Protein AF-A0A4U7F1N9-F1 (afdb_monomer)

Sequence (232 aa):
MNDDTIGLSRRKMLVGLGAVGVASAGAGLGTTAYFNDTESFEDNTLTAGELDLFVHVDYSEDQGSYAQYSTPSGTFIDGNVVGGGDGEPLSIQVSDLKPGDSGEGEFCFSIVDNPAYMWMCGELTANDENGQTEPESDDDETGGDPGEGAGEIADAMQVTVSYCTDDGDGGNVVGDEIISGSLAEVMLALQAGVPLSGDGDGGAPLANRPAFEGVTEPFVDDVPNIAEQCVC

Solvent-accessible surface area (backbone atoms only — not comparable to full-atom values): 14146 Å² total; per-residue (Å²): 133,83,89,76,80,80,88,73,50,72,68,61,56,52,53,59,61,60,58,59,75,72,70,79,81,78,86,77,95,68,87,76,76,72,92,75,72,78,81,74,68,80,85,67,78,80,68,84,71,64,84,49,61,35,39,36,42,51,39,40,39,42,45,76,92,77,47,71,53,62,56,62,90,86,36,32,33,29,91,72,10,40,77,27,90,92,40,56,61,83,78,88,85,87,73,90,83,49,97,84,49,49,70,51,54,38,43,32,36,17,31,27,72,44,62,43,81,52,64,49,68,39,69,78,87,74,37,64,45,90,51,58,56,73,76,49,54,77,80,36,87,84,63,36,69,82,46,88,62,53,28,59,64,41,69,69,38,76,43,64,37,20,23,24,30,79,63,86,81,88,49,69,45,78,58,35,61,65,49,69,39,27,39,48,55,45,23,59,56,17,56,81,39,42,77,57,41,38,81,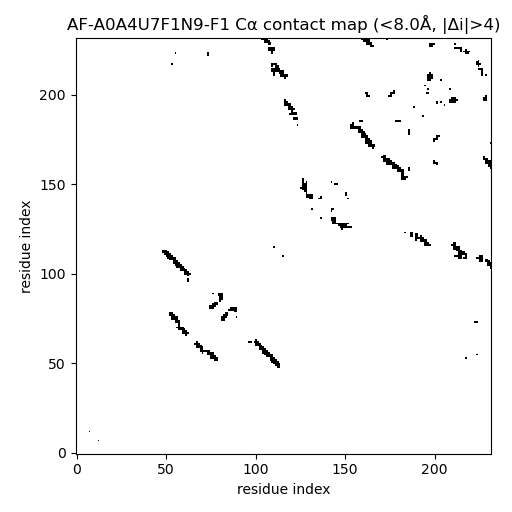37,53,50,81,62,57,87,75,88,52,51,50,32,62,42,30,91,46,57,54,57,96,89,36,82,33,57,40,77,47,26,41,56

Foldseek 3Di:
DDDDDPPDDPVNVVVVVVVVVPPVPDDDPDD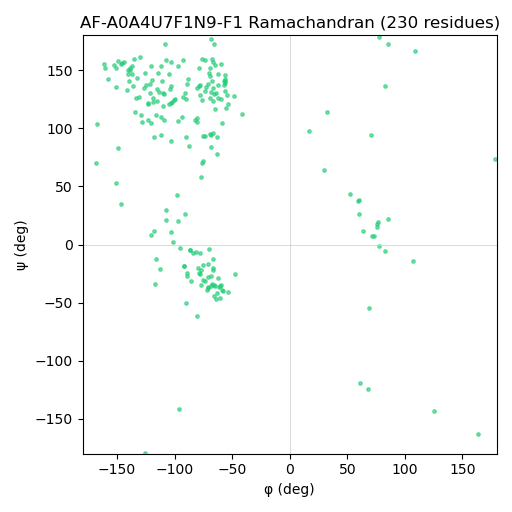PPPVPPPPDPPPPPPPPDDWWKKKFKWKWKDPDPPDTDIDPPRFIDTPQATPDDPHHHDDDDDPPDDPPIDMDMKIFIATADAFAWDWFAAADPFAFAPADDPVCVVVPVPTGGPDGRPHCQQQVAKDWKFKWFDPVPPDIDGDGTLDIHGNVVVNVVRHVTRIQALVRDSPDDPPPGHTFDHDNDQDDPSHGPGTRIMMD

Mean predicted aligned error: 13.19 Å

Radius of gyration: 33.57 Å; Cα contacts (8 Å, |Δi|>4): 375; chains: 1; bounding box: 46×102×94 Å

pLDDT: mean 81.2, std 17.33, range [33.66, 97.5]

Secondary structure (DSSP, 8-state):
---------HHHHHHHHHHHTTS-SS---S-----------TT--------EEEEEEEEEEE-TTS-EEEPPTT-EEETTEETSTTPPPP-----S--BTBEEEEEEEEEEESS-B--EE-------------HHHHHH-SS-S---TT--SHHHH-EEEEEEEEE-SSS-EEEEEEEEEEEHHHHHHHHHT-EE--TT--TT--STTPPPBPPBS-SEETTEE---S-EE-

Structure (mmCIF, N/CA/C/O backbone):
data_AF-A0A4U7F1N9-F1
#
_entry.id   AF-A0A4U7F1N9-F1
#
loop_
_atom_site.group_PDB
_atom_site.id
_atom_site.type_symbol
_atom_site.label_atom_id
_atom_site.label_alt_id
_atom_site.label_comp_id
_atom_site.label_asym_id
_atom_site.label_entity_id
_atom_site.label_seq_id
_atom_site.pdbx_PDB_ins_code
_atom_site.Cartn_x
_atom_site.Cartn_y
_atom_site.Cartn_z
_atom_site.occupancy
_atom_site.B_iso_or_equiv
_atom_site.auth_seq_id
_atom_site.auth_comp_id
_atom_site.auth_asym_id
_atom_site.auth_atom_id
_atom_site.pdbx_PDB_model_num
ATOM 1 N N . MET A 1 1 ? -7.199 -81.629 -63.782 1.00 33.66 1 MET A N 1
ATOM 2 C CA . MET A 1 1 ? -6.144 -82.478 -63.197 1.00 33.66 1 MET A CA 1
ATOM 3 C C . MET A 1 1 ? -5.048 -81.553 -62.707 1.00 33.66 1 MET A C 1
ATOM 5 O O . MET A 1 1 ? -4.590 -80.766 -63.520 1.00 33.66 1 MET A O 1
ATOM 9 N N . ASN A 1 2 ? -4.793 -81.636 -61.395 1.00 41.16 2 ASN A N 1
ATOM 10 C CA . ASN A 1 2 ? -3.634 -81.265 -60.560 1.00 41.16 2 ASN A CA 1
ATOM 11 C C . ASN A 1 2 ? -2.794 -80.048 -60.985 1.00 41.16 2 ASN A C 1
ATOM 13 O O . ASN A 1 2 ? -2.271 -80.009 -62.089 1.00 41.16 2 ASN A O 1
ATOM 17 N N . ASP A 1 3 ? -2.766 -78.963 -60.211 1.00 48.16 3 ASP A N 1
ATOM 18 C CA . ASP A 1 3 ? -2.127 -78.792 -58.888 1.00 48.16 3 ASP A CA 1
ATOM 19 C C . ASP A 1 3 ? -0.598 -78.773 -58.999 1.00 48.16 3 ASP A C 1
ATOM 21 O O . ASP A 1 3 ? 0.047 -79.812 -59.050 1.00 48.16 3 ASP A O 1
ATOM 25 N N . ASP A 1 4 ? -0.077 -77.548 -59.087 1.00 49.12 4 ASP A N 1
ATOM 26 C CA . ASP A 1 4 ? 1.211 -77.136 -58.539 1.00 49.12 4 ASP A CA 1
ATOM 27 C C . ASP A 1 4 ? 1.082 -75.647 -58.174 1.00 49.12 4 ASP A C 1
ATOM 29 O O . ASP A 1 4 ? 1.347 -74.732 -58.956 1.00 49.12 4 ASP A O 1
ATOM 33 N N . THR A 1 5 ? 0.527 -75.417 -56.981 1.00 47.88 5 THR A N 1
ATOM 34 C CA . THR A 1 5 ? 1.088 -74.534 -55.945 1.00 47.88 5 THR A CA 1
ATOM 35 C C . THR A 1 5 ? 2.167 -73.575 -56.471 1.00 47.88 5 THR A C 1
ATOM 37 O O . THR A 1 5 ? 3.334 -73.934 -56.625 1.00 47.88 5 THR A O 1
ATOM 40 N N . ILE A 1 6 ? 1.748 -72.339 -56.762 1.00 52.22 6 ILE A N 1
ATOM 41 C CA . ILE A 1 6 ? 2.552 -71.260 -57.351 1.00 52.22 6 ILE A CA 1
ATOM 42 C C . ILE A 1 6 ? 3.958 -71.208 -56.730 1.00 52.22 6 ILE A C 1
ATOM 44 O O . ILE A 1 6 ? 4.136 -70.850 -55.566 1.00 52.22 6 ILE A O 1
ATOM 48 N N . GLY A 1 7 ? 4.964 -71.536 -57.546 1.00 52.59 7 GLY A N 1
ATOM 49 C CA . GLY A 1 7 ? 6.387 -71.492 -57.219 1.00 52.59 7 GLY A CA 1
ATOM 50 C C . GLY A 1 7 ? 6.893 -70.082 -56.906 1.00 52.59 7 GLY A C 1
ATOM 51 O O . GLY A 1 7 ? 7.562 -69.434 -57.719 1.00 52.59 7 GLY A O 1
ATOM 52 N N . LEU A 1 8 ? 6.608 -69.596 -55.701 1.00 56.31 8 LEU A N 1
ATOM 53 C CA . LEU A 1 8 ? 7.188 -68.375 -55.159 1.00 56.31 8 LEU A CA 1
ATOM 54 C C . LEU A 1 8 ? 8.471 -68.729 -54.406 1.00 56.31 8 LEU A C 1
ATOM 56 O O . LEU A 1 8 ? 8.478 -69.050 -53.222 1.00 56.31 8 LEU A O 1
ATOM 60 N N . SER A 1 9 ? 9.596 -68.670 -55.119 1.00 63.53 9 SER A N 1
ATOM 61 C CA . SER A 1 9 ? 10.919 -68.696 -54.490 1.00 63.53 9 SER A CA 1
ATOM 62 C C . SER A 1 9 ? 11.035 -67.556 -53.471 1.00 63.53 9 SER A C 1
ATOM 64 O O . SER A 1 9 ? 10.624 -66.429 -53.758 1.00 63.53 9 SER A O 1
ATOM 66 N N . ARG A 1 10 ? 11.683 -67.811 -52.324 1.00 55.81 10 ARG A N 1
ATOM 67 C CA . ARG A 1 10 ? 12.018 -66.810 -51.285 1.00 55.81 10 ARG A CA 1
ATOM 68 C C . ARG A 1 10 ? 12.652 -65.532 -51.863 1.00 55.81 10 ARG A C 1
ATOM 70 O O . ARG A 1 10 ? 12.505 -64.455 -51.302 1.00 55.81 10 ARG A O 1
ATOM 77 N N . ARG A 1 11 ? 13.295 -65.629 -53.034 1.00 61.12 11 ARG A N 1
ATOM 78 C CA . ARG A 1 11 ? 13.886 -64.502 -53.771 1.00 61.12 11 ARG A CA 1
ATOM 79 C C . ARG A 1 11 ? 12.850 -63.586 -54.449 1.00 61.12 11 ARG A C 1
ATOM 81 O O . ARG A 1 11 ? 13.080 -62.388 -54.519 1.00 61.12 11 ARG A O 1
ATOM 88 N N . LYS A 1 12 ? 11.699 -64.111 -54.893 1.00 52.62 12 LYS A N 1
ATOM 89 C CA . LYS A 1 12 ? 10.567 -63.303 -55.398 1.00 52.62 12 LYS A CA 1
ATOM 90 C C . LYS A 1 12 ? 9.799 -62.619 -54.260 1.00 52.62 12 LYS A C 1
ATOM 92 O O . LYS A 1 12 ? 9.313 -61.513 -54.451 1.00 52.62 12 LYS A O 1
ATOM 97 N N . MET A 1 13 ? 9.762 -63.227 -53.071 1.00 56.22 13 MET A N 1
ATOM 98 C CA . MET A 1 13 ? 9.185 -62.609 -51.868 1.00 56.22 13 MET A CA 1
ATOM 99 C C . MET A 1 13 ? 10.066 -61.465 -51.319 1.00 56.22 13 MET A C 1
ATOM 101 O O . MET A 1 13 ? 9.544 -60.419 -50.951 1.00 56.22 13 MET A O 1
ATOM 105 N N . LEU A 1 14 ? 11.399 -61.611 -51.343 1.00 54.09 14 LEU A N 1
ATOM 106 C CA . LEU A 1 14 ? 12.350 -60.568 -50.912 1.00 54.09 14 LEU A CA 1
ATOM 107 C C . LEU A 1 14 ? 12.380 -59.335 -51.832 1.00 54.09 14 LEU A C 1
ATOM 109 O O . LEU A 1 14 ? 12.496 -58.215 -51.345 1.00 54.09 14 LEU A O 1
ATOM 113 N N . VAL A 1 15 ? 12.223 -59.519 -53.148 1.00 55.03 15 VAL A N 1
ATOM 114 C CA . VAL A 1 15 ? 12.093 -58.393 -54.095 1.00 55.03 15 VAL A CA 1
ATOM 115 C C . VAL A 1 15 ? 10.776 -57.634 -53.880 1.00 55.03 15 VAL A C 1
ATOM 117 O O . VAL A 1 15 ? 10.752 -56.412 -53.995 1.00 55.03 15 VAL A O 1
ATOM 120 N N . GLY A 1 16 ? 9.702 -58.335 -53.494 1.00 52.09 16 GLY A N 1
ATOM 121 C CA . GLY A 1 16 ? 8.418 -57.717 -53.155 1.00 52.09 16 GLY A CA 1
ATOM 122 C C . GLY A 1 16 ? 8.467 -56.830 -51.905 1.00 52.09 16 GLY A C 1
ATOM 123 O O . GLY A 1 16 ? 7.815 -55.793 -51.888 1.00 52.09 16 GLY A O 1
ATOM 124 N N . LEU A 1 17 ? 9.276 -57.176 -50.894 1.00 53.19 17 LEU A N 1
ATOM 125 C CA . LEU A 1 17 ? 9.445 -56.341 -49.695 1.00 53.19 17 LEU A CA 1
ATOM 126 C C . LEU A 1 17 ? 10.352 -55.121 -49.943 1.00 53.19 17 LEU A C 1
ATOM 128 O O . LEU A 1 17 ? 10.108 -54.052 -49.394 1.00 53.19 17 LEU A O 1
ATOM 132 N N . GLY A 1 18 ? 11.378 -55.260 -50.792 1.00 51.06 18 GLY A N 1
ATOM 133 C CA . GLY A 1 18 ? 12.303 -54.164 -51.111 1.00 51.06 18 GLY A CA 1
ATOM 134 C C . GLY A 1 18 ? 11.689 -53.053 -51.973 1.00 51.06 18 GLY A C 1
ATOM 135 O O . GLY A 1 18 ? 12.090 -51.899 -51.857 1.00 51.06 18 GLY A O 1
ATOM 136 N N . ALA A 1 19 ? 10.692 -53.371 -52.807 1.00 47.84 19 ALA A N 1
ATOM 137 C CA . ALA A 1 19 ? 10.044 -52.398 -53.693 1.00 47.84 19 ALA A CA 1
ATOM 138 C C . ALA A 1 19 ? 9.000 -51.506 -52.991 1.00 47.84 19 ALA A C 1
ATOM 140 O O . ALA A 1 19 ? 8.698 -50.421 -53.484 1.00 47.84 19 ALA A O 1
ATOM 141 N N . VAL A 1 20 ? 8.476 -51.917 -51.832 1.00 49.34 20 VAL A N 1
ATOM 142 C CA . VAL A 1 20 ? 7.529 -51.093 -51.057 1.00 49.34 20 VAL A CA 1
ATOM 143 C C . VAL A 1 20 ? 8.250 -49.971 -50.295 1.00 49.34 20 VAL A C 1
ATOM 145 O O . VAL A 1 20 ? 7.649 -48.938 -50.026 1.00 49.34 20 VAL A O 1
ATOM 148 N N . GLY A 1 21 ? 9.555 -50.104 -50.032 1.00 46.22 21 GLY A N 1
ATOM 149 C CA . GLY A 1 21 ? 10.337 -49.097 -49.303 1.00 46.22 21 GLY A CA 1
ATOM 150 C C . GLY A 1 21 ? 10.769 -47.861 -50.103 1.00 46.22 21 GLY A C 1
ATOM 151 O O . GLY A 1 21 ? 11.316 -46.940 -49.510 1.00 46.22 21 GLY A O 1
ATOM 152 N N . VAL A 1 22 ? 10.563 -47.815 -51.427 1.00 48.91 22 VAL A N 1
ATOM 153 C CA . VAL A 1 22 ? 11.049 -46.698 -52.277 1.00 48.91 22 VAL A CA 1
ATOM 154 C C . VAL A 1 22 ? 9.909 -45.905 -52.936 1.00 48.91 22 VAL A C 1
ATOM 156 O O . VAL A 1 22 ? 10.122 -44.793 -53.405 1.00 48.91 22 VAL A O 1
ATOM 159 N N . ALA A 1 23 ? 8.671 -46.411 -52.915 1.00 47.50 23 ALA A N 1
ATOM 160 C CA . ALA A 1 23 ? 7.505 -45.731 -53.496 1.00 47.50 23 ALA A CA 1
ATOM 161 C C . ALA A 1 23 ? 6.583 -45.052 -52.460 1.00 47.50 23 ALA A C 1
ATOM 163 O O . ALA A 1 23 ? 5.499 -44.595 -52.812 1.00 47.50 23 ALA A O 1
ATOM 164 N N . SER A 1 24 ? 6.997 -44.943 -51.195 1.00 45.62 24 SER A N 1
ATOM 165 C CA . SER A 1 24 ? 6.276 -44.207 -50.144 1.00 45.62 24 SER A CA 1
ATOM 166 C C . SER A 1 24 ? 6.835 -42.792 -49.942 1.00 45.62 24 SER A C 1
ATOM 168 O O . SER A 1 24 ? 7.025 -42.353 -48.814 1.00 45.62 24 SER A O 1
ATOM 170 N N . ALA A 1 25 ? 7.140 -42.086 -51.034 1.00 52.19 25 ALA A N 1
ATOM 171 C CA . ALA A 1 25 ? 7.592 -40.690 -51.002 1.00 52.19 25 ALA A CA 1
ATOM 172 C C . ALA A 1 25 ? 6.670 -39.735 -51.794 1.00 52.19 25 ALA A C 1
ATOM 174 O O . ALA A 1 25 ? 7.023 -38.581 -52.000 1.00 52.19 25 ALA A O 1
ATOM 175 N N . GLY A 1 26 ? 5.506 -40.205 -52.274 1.00 54.56 26 GLY A N 1
ATOM 176 C CA . GLY A 1 26 ? 4.749 -39.498 -53.320 1.00 54.56 26 GLY A CA 1
ATOM 177 C C . GLY A 1 26 ? 3.345 -38.976 -52.998 1.00 54.56 26 GLY A C 1
ATOM 178 O O . GLY A 1 26 ? 2.967 -37.956 -53.557 1.00 54.56 26 GLY A O 1
ATOM 179 N N . ALA A 1 27 ? 2.532 -39.625 -52.161 1.00 54.06 27 ALA A N 1
ATOM 180 C CA . ALA A 1 27 ? 1.160 -39.154 -51.915 1.00 54.06 27 ALA A CA 1
ATOM 181 C C . ALA A 1 27 ? 0.543 -39.857 -50.701 1.00 54.06 27 ALA A C 1
ATOM 183 O O . ALA A 1 27 ? 0.136 -41.013 -50.784 1.00 54.06 27 ALA A O 1
ATOM 184 N N . GLY A 1 28 ? 0.476 -39.154 -49.573 1.00 38.12 28 GLY A N 1
ATOM 185 C CA . GLY A 1 28 ? -0.099 -39.658 -48.329 1.00 38.12 28 GLY A CA 1
ATOM 186 C C . GLY A 1 28 ? -0.288 -38.522 -47.336 1.00 38.12 28 GLY A C 1
ATOM 187 O O . GLY A 1 28 ? 0.449 -38.407 -46.367 1.00 38.12 28 GLY A O 1
ATOM 188 N N . LEU A 1 29 ? -1.243 -37.648 -47.642 1.00 50.91 29 LEU A N 1
ATOM 189 C CA . LEU A 1 29 ? -1.746 -36.594 -46.768 1.00 50.91 29 LEU A CA 1
ATOM 190 C C . LEU A 1 29 ? -2.291 -37.228 -45.479 1.00 50.91 29 LEU A C 1
ATOM 192 O O . LEU A 1 29 ? -3.361 -37.831 -45.485 1.00 50.91 29 LEU A O 1
ATOM 196 N N . GLY A 1 30 ? -1.537 -37.117 -44.392 1.00 44.12 30 GLY A N 1
ATOM 197 C CA . GLY A 1 30 ? -1.926 -37.626 -43.081 1.00 44.12 30 GLY A CA 1
ATOM 198 C C . GLY A 1 30 ? -0.822 -37.373 -42.067 1.00 44.12 30 GLY A C 1
ATOM 199 O O . GLY A 1 30 ? -0.076 -38.286 -41.747 1.00 44.12 30 GLY A O 1
ATOM 200 N N . THR A 1 31 ? -0.682 -36.109 -41.654 1.00 48.53 31 THR A N 1
ATOM 201 C CA . THR A 1 31 ? -0.060 -35.666 -40.389 1.00 48.53 31 THR A CA 1
ATOM 202 C C . THR A 1 31 ? 1.055 -36.561 -39.828 1.00 48.53 31 THR A C 1
ATOM 204 O O . THR A 1 31 ? 0.966 -37.080 -38.720 1.00 48.53 31 THR A O 1
ATOM 207 N N . THR A 1 32 ? 2.168 -36.692 -40.549 1.00 47.81 32 THR A N 1
ATOM 208 C CA . THR A 1 32 ? 3.453 -36.955 -39.892 1.00 47.81 32 THR A CA 1
ATOM 209 C C . THR A 1 32 ? 4.030 -35.595 -39.536 1.00 47.81 32 THR A C 1
ATOM 211 O O . THR A 1 32 ? 4.758 -35.000 -40.331 1.00 47.81 32 THR A O 1
ATOM 214 N N . ALA A 1 33 ? 3.623 -35.053 -38.386 1.00 52.09 33 ALA A N 1
ATOM 215 C CA . ALA A 1 33 ? 4.334 -33.927 -37.804 1.00 52.09 33 ALA A CA 1
ATOM 216 C C . ALA A 1 33 ? 5.796 -34.361 -37.648 1.00 52.09 33 ALA A C 1
ATOM 218 O O . ALA A 1 33 ? 6.114 -35.378 -37.028 1.00 52.09 33 ALA A O 1
ATOM 219 N N . TYR A 1 34 ? 6.650 -33.647 -38.359 1.00 45.91 34 TYR A N 1
ATOM 220 C CA . TYR A 1 34 ? 8.088 -33.777 -38.345 1.00 45.91 34 TYR A CA 1
ATOM 221 C C . TYR A 1 34 ? 8.559 -33.302 -36.967 1.00 45.91 34 TYR A C 1
ATOM 223 O O . TYR A 1 34 ? 8.883 -32.139 -36.808 1.00 45.91 34 TYR A O 1
ATOM 231 N N . PHE A 1 35 ? 8.538 -34.179 -35.959 1.00 45.31 35 PHE A N 1
ATOM 232 C CA . PHE A 1 35 ? 9.071 -33.892 -34.618 1.00 45.31 35 PHE A CA 1
ATOM 233 C C . PHE A 1 35 ? 10.607 -33.977 -34.623 1.00 45.31 35 PHE A C 1
ATOM 235 O O . PHE A 1 35 ? 11.215 -34.818 -33.960 1.00 45.31 35 PHE A O 1
ATOM 242 N N . ASN A 1 36 ? 11.226 -33.171 -35.480 1.00 50.22 36 ASN A N 1
ATOM 243 C CA . ASN A 1 36 ? 12.653 -32.854 -35.475 1.00 50.22 36 ASN A CA 1
ATOM 244 C C . ASN A 1 36 ? 12.853 -31.404 -35.946 1.00 50.22 36 ASN A C 1
ATOM 246 O O . ASN A 1 36 ? 13.782 -31.062 -36.674 1.00 50.22 36 ASN A O 1
ATOM 250 N N . ASP A 1 37 ? 11.911 -30.554 -35.582 1.00 45.38 37 ASP A N 1
ATOM 251 C CA . ASP A 1 37 ? 12.144 -29.152 -35.325 1.00 45.38 37 ASP A CA 1
ATOM 252 C C . ASP A 1 37 ? 12.987 -29.050 -34.046 1.00 45.38 37 ASP A C 1
ATOM 254 O O . ASP A 1 37 ? 12.510 -29.105 -32.917 1.00 45.38 37 ASP A O 1
ATOM 258 N N . THR A 1 38 ? 14.304 -28.970 -34.232 1.00 48.28 38 THR A N 1
ATOM 259 C CA . THR A 1 38 ? 15.156 -28.328 -33.231 1.00 48.28 38 THR A CA 1
ATOM 260 C C . THR A 1 38 ? 14.898 -26.834 -33.368 1.00 48.28 38 THR A C 1
ATOM 262 O O . THR A 1 38 ? 15.492 -26.182 -34.224 1.00 48.28 38 THR A O 1
ATOM 265 N N . GLU A 1 39 ? 13.968 -26.314 -32.571 1.00 49.56 39 GLU A N 1
ATOM 266 C CA . GLU A 1 39 ? 13.758 -24.875 -32.410 1.00 49.56 39 GLU A CA 1
ATOM 267 C C . GLU A 1 39 ? 15.006 -24.307 -31.717 1.00 49.56 39 GLU A C 1
ATOM 269 O O . GLU A 1 39 ? 15.174 -24.408 -30.499 1.00 49.56 39 GLU A O 1
ATOM 274 N N . SER A 1 40 ? 15.952 -23.783 -32.496 1.00 59.66 40 SER A N 1
ATOM 275 C CA . SER A 1 40 ? 17.058 -23.011 -31.945 1.00 59.66 40 SER A CA 1
ATOM 276 C C . SER A 1 40 ? 16.556 -21.599 -31.679 1.00 59.66 40 SER A C 1
ATOM 278 O O . SER A 1 40 ? 16.332 -20.826 -32.610 1.00 59.66 40 SER A O 1
ATOM 280 N N . PHE A 1 41 ? 16.400 -21.251 -30.408 1.00 54.06 41 PHE A N 1
ATOM 281 C CA . PHE A 1 41 ? 16.242 -19.862 -29.995 1.00 54.06 41 PHE A CA 1
ATOM 282 C C . PHE A 1 41 ? 17.616 -19.179 -30.049 1.00 54.06 41 PHE A C 1
ATOM 284 O O . PHE A 1 41 ? 18.249 -18.933 -29.023 1.00 54.06 41 PHE A O 1
ATOM 291 N N . GLU A 1 42 ? 18.134 -18.968 -31.258 1.00 47.56 42 GLU A N 1
ATOM 292 C CA . GLU A 1 42 ? 19.299 -18.109 -31.460 1.00 47.56 42 GLU A CA 1
ATOM 293 C C . GLU A 1 42 ? 18.865 -16.679 -31.093 1.00 47.56 42 GLU A C 1
ATOM 295 O O . GLU A 1 42 ? 17.792 -16.243 -31.503 1.00 47.56 42 GLU A O 1
ATOM 300 N N . ASP A 1 43 ? 19.643 -16.012 -30.238 1.00 49.75 43 ASP A N 1
ATOM 301 C CA . ASP A 1 43 ? 19.324 -14.741 -29.559 1.00 49.75 43 ASP A CA 1
ATOM 302 C C . ASP A 1 43 ? 18.342 -14.798 -28.369 1.00 49.75 43 ASP A C 1
ATOM 304 O O . ASP A 1 43 ? 17.870 -13.755 -27.914 1.00 49.75 43 ASP A O 1
ATOM 308 N N . ASN A 1 44 ? 18.085 -15.969 -27.767 1.00 44.09 44 ASN A N 1
ATOM 309 C CA . ASN A 1 44 ? 17.532 -15.979 -26.406 1.00 44.09 44 ASN A CA 1
ATOM 310 C C . ASN A 1 44 ? 18.639 -15.621 -25.406 1.00 44.09 44 ASN A C 1
ATOM 312 O O . ASN A 1 44 ? 19.403 -16.471 -24.943 1.00 44.09 44 ASN A O 1
ATOM 316 N N . THR A 1 45 ? 18.730 -14.339 -25.074 1.00 47.59 45 THR A N 1
ATOM 317 C CA . THR A 1 45 ? 19.467 -13.886 -23.899 1.00 47.59 45 THR A CA 1
ATOM 318 C C . THR A 1 45 ? 18.693 -14.339 -22.663 1.00 47.59 45 THR A C 1
ATOM 320 O O . THR A 1 45 ? 17.763 -13.679 -22.214 1.00 47.59 45 THR A O 1
ATOM 323 N N . LEU A 1 46 ? 19.073 -15.487 -22.100 1.00 47.56 46 LEU A N 1
ATOM 324 C CA . LEU A 1 46 ? 18.753 -15.823 -20.714 1.00 47.56 46 LEU A CA 1
ATOM 325 C C . LEU A 1 46 ? 19.687 -14.994 -19.825 1.00 47.56 46 LEU A C 1
ATOM 327 O O . LEU A 1 46 ? 20.650 -15.519 -19.263 1.00 47.56 46 LEU A O 1
ATOM 331 N N . THR A 1 47 ? 19.451 -13.682 -19.746 1.00 49.75 47 THR A N 1
ATOM 332 C CA . THR A 1 47 ? 19.973 -12.919 -18.614 1.00 49.75 47 THR A CA 1
ATOM 333 C C . THR A 1 47 ? 19.253 -13.485 -17.404 1.00 49.75 47 THR A C 1
ATOM 335 O O . THR A 1 47 ? 18.026 -13.437 -17.334 1.00 49.75 47 THR A O 1
ATOM 338 N N . ALA A 1 48 ? 19.999 -14.089 -16.483 1.00 47.12 48 ALA A N 1
ATOM 339 C CA . ALA A 1 48 ? 19.501 -14.249 -15.130 1.00 47.12 48 ALA A CA 1
ATOM 340 C C . ALA A 1 48 ? 19.327 -12.824 -14.601 1.00 47.12 48 ALA A C 1
ATOM 342 O O . ALA A 1 48 ? 20.303 -12.192 -14.210 1.00 47.12 48 ALA A O 1
ATOM 343 N N . GLY A 1 49 ? 18.127 -12.279 -14.770 1.00 53.69 49 GLY A N 1
ATOM 344 C CA . GLY A 1 49 ? 17.763 -11.007 -14.186 1.00 53.69 49 GLY A CA 1
ATOM 345 C C . GLY A 1 49 ? 17.724 -11.175 -12.678 1.00 53.69 49 GLY A C 1
ATOM 346 O O . GLY A 1 49 ? 17.189 -12.173 -12.186 1.00 53.69 49 GLY A O 1
ATOM 347 N N . GLU A 1 50 ? 18.315 -10.233 -11.961 1.00 64.88 50 GLU A N 1
ATOM 348 C CA . GLU A 1 50 ? 17.951 -10.003 -10.571 1.00 64.88 50 GLU A CA 1
ATOM 349 C C . GLU A 1 50 ? 16.638 -9.200 -10.611 1.00 64.88 50 GLU A C 1
ATOM 351 O O . GLU A 1 50 ? 16.416 -8.380 -11.507 1.00 64.88 50 GLU A O 1
ATOM 356 N N . LEU A 1 51 ? 15.684 -9.575 -9.761 1.00 77.00 51 LEU A N 1
ATOM 357 C CA . LEU A 1 51 ? 14.445 -8.830 -9.573 1.00 77.00 51 LEU A CA 1
ATOM 358 C C . LEU A 1 51 ? 14.532 -8.265 -8.169 1.00 77.00 51 LEU A C 1
ATOM 360 O O . LEU A 1 51 ? 14.177 -8.952 -7.209 1.00 77.00 51 LEU A O 1
ATOM 364 N N . ASP A 1 52 ? 15.016 -7.035 -8.084 1.00 88.44 52 ASP A N 1
ATOM 365 C CA . ASP A 1 52 ? 15.090 -6.307 -6.829 1.00 88.44 52 ASP A CA 1
ATOM 366 C C . ASP A 1 52 ? 13.963 -5.281 -6.803 1.00 88.44 52 ASP A C 1
ATOM 368 O O . ASP A 1 52 ? 13.836 -4.440 -7.696 1.00 88.44 52 ASP A O 1
ATOM 372 N N . LEU A 1 53 ? 13.110 -5.394 -5.789 1.00 92.12 53 LEU A N 1
ATOM 373 C CA . LEU A 1 53 ? 11.985 -4.500 -5.568 1.00 92.12 53 LEU A CA 1
ATOM 374 C C . LEU A 1 53 ? 12.272 -3.646 -4.341 1.00 92.12 53 LEU A C 1
ATOM 376 O O . LEU A 1 53 ? 12.361 -4.166 -3.229 1.00 92.12 53 LEU A O 1
ATOM 380 N N . PHE A 1 54 ? 12.322 -2.338 -4.553 1.00 95.00 54 PHE A N 1
ATOM 381 C CA . PHE A 1 54 ? 12.303 -1.352 -3.484 1.00 95.00 54 PHE A CA 1
ATOM 382 C C . PHE A 1 54 ? 10.918 -0.722 -3.437 1.00 95.00 54 PHE A C 1
ATOM 384 O O . PHE A 1 54 ? 10.370 -0.343 -4.475 1.00 95.00 54 PHE A O 1
ATOM 391 N N . VAL A 1 55 ? 10.360 -0.607 -2.236 1.00 95.38 55 VAL A N 1
ATOM 392 C CA . VAL A 1 55 ? 9.088 0.086 -2.006 1.00 95.38 55 VAL A CA 1
ATOM 393 C C . VAL A 1 55 ? 9.380 1.344 -1.209 1.00 95.38 55 VAL A C 1
ATOM 395 O O . VAL A 1 55 ? 9.748 1.259 -0.040 1.00 95.38 55 VAL A O 1
ATOM 398 N N . HIS A 1 56 ? 9.254 2.505 -1.836 1.00 94.94 56 HIS A N 1
ATOM 399 C CA . HIS A 1 56 ? 9.356 3.801 -1.171 1.00 94.94 56 HIS A CA 1
ATOM 400 C C . HIS A 1 56 ? 8.028 4.100 -0.501 1.00 94.94 56 HIS A C 1
ATOM 402 O O . HIS A 1 56 ? 6.978 3.871 -1.099 1.00 94.94 56 HIS A O 1
ATOM 408 N N . VAL A 1 57 ? 8.094 4.552 0.745 1.00 94.62 57 VAL A N 1
ATOM 409 C CA . VAL A 1 57 ? 6.922 4.724 1.598 1.00 94.62 57 VAL A CA 1
ATOM 410 C C . VAL A 1 57 ? 6.863 6.165 2.065 1.00 94.62 57 VAL A C 1
ATOM 412 O O . VAL A 1 57 ? 7.779 6.625 2.752 1.00 94.62 57 VAL A O 1
ATOM 415 N N . ASP A 1 58 ? 5.764 6.833 1.740 1.00 93.75 58 ASP A N 1
ATOM 416 C CA . ASP A 1 58 ? 5.355 8.064 2.403 1.00 93.75 58 ASP A CA 1
ATOM 417 C C . ASP A 1 58 ? 4.031 7.806 3.118 1.00 93.75 58 ASP A C 1
ATOM 419 O O . ASP A 1 58 ? 3.015 7.527 2.497 1.00 93.75 58 ASP A O 1
ATOM 423 N N . TYR A 1 59 ? 4.050 7.810 4.444 1.00 94.56 59 TYR A N 1
ATOM 424 C CA . TYR A 1 59 ? 2.858 7.656 5.259 1.00 94.56 59 TYR A CA 1
ATOM 425 C C . TYR A 1 59 ? 2.694 8.871 6.151 1.00 94.56 59 TYR A C 1
ATOM 427 O O . TYR A 1 59 ? 3.657 9.326 6.776 1.00 94.56 59 TYR A O 1
ATOM 435 N N . SER A 1 60 ? 1.460 9.342 6.281 1.00 94.38 60 SER A N 1
ATOM 436 C CA . SER A 1 60 ? 1.088 10.384 7.224 1.00 94.38 60 SER A CA 1
ATOM 437 C C . SER A 1 60 ? -0.249 10.089 7.894 1.00 94.38 60 SER A C 1
ATOM 439 O O . SER A 1 60 ? -1.130 9.457 7.318 1.00 94.38 60 SER A O 1
ATOM 441 N N . GLU A 1 61 ? -0.400 10.561 9.128 1.00 94.88 61 GLU A N 1
ATOM 442 C CA . GLU A 1 61 ? -1.639 10.467 9.896 1.00 94.88 61 GLU A CA 1
ATOM 443 C C . GLU A 1 61 ? -1.948 11.770 10.629 1.00 94.88 61 GLU A C 1
ATOM 445 O O . GLU A 1 61 ? -1.055 12.482 11.106 1.00 94.88 61 GLU A O 1
ATOM 450 N N . ASP A 1 62 ? -3.242 12.050 10.755 1.00 94.69 62 ASP A N 1
ATOM 451 C CA . ASP A 1 62 ? -3.791 13.162 11.514 1.00 94.69 62 ASP A CA 1
ATOM 452 C C . ASP A 1 62 ? -4.883 12.657 12.463 1.00 94.69 62 ASP A C 1
ATOM 454 O O . ASP A 1 62 ? -5.970 12.261 12.035 1.00 94.69 62 ASP A O 1
ATOM 458 N N . GLN A 1 63 ? -4.585 12.705 13.765 1.00 94.19 63 GLN A N 1
ATOM 459 C CA . GLN A 1 63 ? -5.524 12.434 14.859 1.00 94.19 63 GLN A CA 1
ATOM 460 C C . GLN A 1 63 ? -5.911 13.731 15.595 1.00 94.19 63 GLN A C 1
ATOM 462 O O . GLN A 1 63 ? -6.114 13.779 16.818 1.00 94.19 63 GLN A O 1
ATOM 467 N N . GLY A 1 64 ? -5.912 14.852 14.869 1.00 91.50 64 GLY A N 1
ATOM 468 C CA . GLY A 1 64 ? -6.223 16.175 15.384 1.00 91.50 64 GLY A CA 1
ATOM 469 C C . GLY A 1 64 ? -5.261 16.610 16.491 1.00 91.50 64 GLY A C 1
ATOM 470 O O . GLY A 1 64 ? -4.060 16.766 16.291 1.00 91.50 64 GLY A O 1
ATOM 471 N N . SER A 1 65 ? -5.792 16.866 17.690 1.00 89.88 65 SER A N 1
ATOM 472 C CA . SER A 1 65 ? -4.972 17.311 18.827 1.00 89.88 65 SER A CA 1
ATOM 473 C C . SER A 1 65 ? -4.254 16.182 19.569 1.00 89.88 65 SER A C 1
ATOM 475 O O . SER A 1 65 ? -3.513 16.480 20.507 1.00 89.88 65 SER A O 1
ATOM 477 N N . TYR A 1 66 ? -4.525 14.917 19.231 1.00 91.56 66 TYR A N 1
ATOM 478 C CA . TYR A 1 66 ? -3.951 13.767 19.925 1.00 91.56 66 TYR A CA 1
ATOM 479 C C . TYR A 1 66 ? -2.528 13.471 19.439 1.00 91.56 66 TYR A C 1
ATOM 481 O O . TYR A 1 66 ? -1.579 13.577 20.220 1.00 91.56 66 TYR A O 1
ATOM 489 N N . ALA A 1 67 ? -2.380 13.161 18.151 1.00 92.31 67 ALA A N 1
ATOM 490 C CA . ALA A 1 67 ? -1.104 12.849 17.527 1.00 92.31 67 ALA A CA 1
ATOM 491 C C . ALA A 1 67 ? -1.116 13.200 16.036 1.00 92.31 67 ALA A C 1
ATOM 493 O O . ALA A 1 67 ? -2.165 13.254 15.396 1.00 92.31 67 ALA A O 1
ATOM 494 N N . GLN A 1 68 ? 0.080 13.457 15.515 1.00 93.06 68 GLN A N 1
ATOM 495 C CA . GLN A 1 68 ? 0.367 13.580 14.093 1.00 93.06 68 GLN A CA 1
ATOM 496 C C . GLN A 1 68 ? 1.722 12.932 13.859 1.00 93.06 68 GLN A C 1
ATOM 498 O O . GLN A 1 68 ? 2.675 13.193 14.607 1.00 93.06 68 GLN A O 1
ATOM 503 N N . TYR A 1 69 ? 1.805 12.096 12.837 1.00 93.31 69 TYR A N 1
ATOM 504 C CA . TYR A 1 69 ? 3.029 11.405 12.471 1.00 93.31 69 TYR A CA 1
ATOM 505 C C . TYR A 1 69 ? 3.158 11.371 10.955 1.00 93.31 69 TYR A C 1
ATOM 507 O O . TYR A 1 69 ? 2.168 11.298 10.233 1.00 93.31 69 TYR A O 1
ATOM 515 N N . SER A 1 70 ? 4.398 11.427 10.483 1.00 93.88 70 SER A N 1
ATOM 516 C CA . SER A 1 70 ? 4.729 11.067 9.116 1.00 93.88 70 SER A CA 1
ATOM 517 C C . SER A 1 70 ? 6.046 10.307 9.087 1.00 93.88 70 SER A C 1
ATOM 519 O O . SER A 1 70 ? 6.926 10.518 9.936 1.00 93.88 70 SER A O 1
ATOM 521 N N . THR A 1 71 ? 6.195 9.409 8.119 1.00 92.56 71 THR A N 1
ATOM 522 C CA . THR A 1 71 ? 7.463 8.716 7.899 1.00 92.56 71 THR A CA 1
ATOM 523 C C . THR A 1 71 ? 8.563 9.716 7.537 1.00 92.56 71 THR A C 1
ATOM 525 O O . THR A 1 71 ? 8.301 10.728 6.883 1.00 92.56 71 THR A O 1
ATOM 528 N N . PRO A 1 72 ? 9.822 9.473 7.944 1.00 91.19 72 PRO A N 1
ATOM 529 C CA . PRO A 1 72 ? 10.943 10.271 7.464 1.00 91.19 72 PRO A CA 1
ATOM 530 C C . PRO A 1 72 ? 11.030 10.241 5.932 1.00 91.19 72 PRO A C 1
ATOM 532 O O . PRO A 1 72 ? 10.853 9.187 5.323 1.00 91.19 72 PRO A O 1
ATOM 535 N N . SER A 1 73 ? 11.364 11.372 5.310 1.00 88.50 73 SER A N 1
ATOM 536 C CA . SER A 1 73 ? 11.560 11.436 3.858 1.00 88.50 73 SER A CA 1
ATOM 537 C C . SER A 1 73 ? 12.632 10.445 3.397 1.00 88.50 73 SER 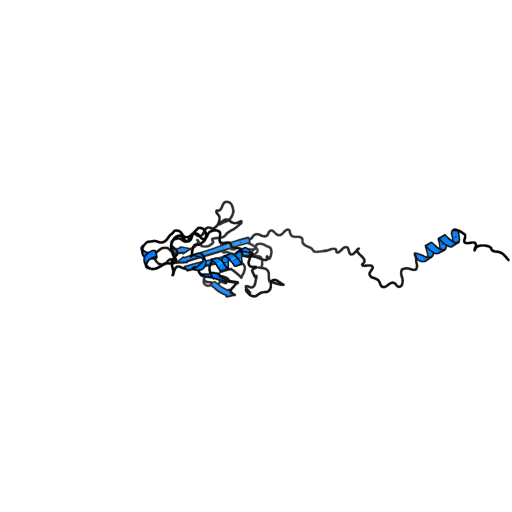A C 1
ATOM 539 O O . SER A 1 73 ? 13.687 10.332 4.027 1.00 88.50 73 SER A O 1
ATOM 541 N N . GLY A 1 74 ? 12.364 9.749 2.290 1.00 87.75 74 GLY A N 1
ATOM 542 C CA . GLY A 1 74 ? 13.243 8.702 1.765 1.00 87.75 74 GLY A CA 1
ATOM 543 C C . GLY A 1 74 ? 13.155 7.376 2.527 1.00 87.75 74 GLY A C 1
ATOM 544 O O . GLY A 1 74 ? 14.078 6.570 2.441 1.00 87.75 74 GLY A O 1
ATOM 545 N N . THR A 1 75 ? 12.083 7.142 3.293 1.00 92.88 75 THR A N 1
ATOM 546 C CA . THR A 1 75 ? 11.806 5.817 3.863 1.00 92.88 75 THR A CA 1
ATOM 547 C C . THR A 1 75 ? 11.537 4.831 2.729 1.00 92.88 75 THR A C 1
ATOM 549 O O . THR A 1 75 ? 10.725 5.090 1.846 1.00 92.88 75 THR A O 1
ATOM 552 N N . PHE A 1 76 ? 12.211 3.685 2.758 1.00 94.62 76 PHE A N 1
ATOM 553 C CA . PHE A 1 76 ? 12.002 2.619 1.786 1.00 94.62 76 PHE A CA 1
ATOM 554 C C . PHE A 1 76 ? 12.134 1.246 2.439 1.00 94.62 76 PHE A C 1
ATOM 556 O O . PHE A 1 76 ? 12.788 1.096 3.474 1.00 94.62 76 PHE A O 1
ATOM 563 N N . ILE A 1 77 ? 11.527 0.247 1.811 1.00 94.19 77 ILE A N 1
ATOM 564 C CA . ILE A 1 77 ? 11.602 -1.163 2.172 1.00 94.19 77 ILE A CA 1
ATOM 565 C C . ILE A 1 77 ? 12.414 -1.888 1.102 1.00 94.19 77 ILE A C 1
ATOM 567 O O . ILE A 1 77 ? 12.124 -1.769 -0.088 1.00 94.19 77 ILE A O 1
ATOM 571 N N . ASP A 1 78 ? 13.389 -2.670 1.551 1.00 92.88 78 ASP A N 1
ATOM 572 C CA . ASP A 1 78 ? 14.155 -3.618 0.744 1.00 92.88 78 ASP A CA 1
ATOM 573 C C . ASP A 1 78 ? 14.231 -4.940 1.521 1.00 92.88 78 ASP A C 1
ATOM 575 O O . ASP A 1 78 ? 14.572 -4.957 2.705 1.00 92.88 78 ASP A O 1
ATOM 579 N N . GLY A 1 79 ? 13.833 -6.050 0.897 1.00 86.25 79 GLY A N 1
ATOM 580 C CA . GLY A 1 79 ? 13.879 -7.371 1.534 1.00 86.25 79 GLY A CA 1
ATOM 581 C C . GLY A 1 79 ? 13.051 -7.494 2.825 1.00 86.25 79 GLY A C 1
ATOM 582 O O . GLY A 1 79 ? 13.470 -8.183 3.753 1.00 86.25 79 GLY A O 1
ATOM 583 N N . ASN A 1 80 ? 11.877 -6.850 2.877 1.00 84.88 80 ASN A N 1
ATOM 584 C CA . ASN A 1 80 ? 10.945 -6.767 4.020 1.00 84.88 80 ASN A CA 1
ATOM 585 C C . ASN A 1 80 ? 11.397 -5.902 5.205 1.00 84.88 80 ASN A C 1
ATOM 587 O O . ASN A 1 80 ? 10.713 -5.895 6.230 1.00 84.88 80 ASN A O 1
ATOM 591 N N . VAL A 1 81 ? 12.506 -5.175 5.094 1.00 91.31 81 VAL A N 1
ATOM 592 C CA . VAL A 1 81 ? 13.008 -4.331 6.182 1.00 91.31 81 VAL A CA 1
ATOM 593 C C . VAL A 1 81 ? 13.214 -2.896 5.723 1.00 91.31 81 VAL A C 1
ATOM 595 O O . VAL A 1 81 ? 13.542 -2.632 4.565 1.00 91.31 81 VAL A O 1
ATOM 598 N N . VAL A 1 82 ? 13.016 -1.951 6.638 1.00 92.06 82 VAL A N 1
ATOM 599 C CA . VAL A 1 82 ? 13.214 -0.530 6.354 1.00 92.06 82 VAL A CA 1
ATOM 600 C C . VAL A 1 82 ? 14.704 -0.247 6.164 1.00 92.06 82 VAL A C 1
ATOM 602 O O . VAL A 1 82 ? 15.517 -0.570 7.031 1.00 92.06 82 VAL A O 1
ATOM 605 N N . GLY A 1 83 ? 15.060 0.370 5.038 1.00 89.19 83 GLY A N 1
ATOM 606 C CA . GLY A 1 83 ? 16.434 0.737 4.689 1.00 89.19 83 GLY A CA 1
ATOM 607 C C . GLY A 1 83 ? 17.321 -0.411 4.181 1.00 89.19 83 GLY A C 1
ATOM 608 O O . GLY A 1 83 ? 18.484 -0.164 3.857 1.00 89.19 83 GLY A O 1
ATOM 609 N N . GLY A 1 84 ? 16.802 -1.644 4.111 1.00 87.06 84 GLY A N 1
ATOM 610 C CA . GLY A 1 84 ? 17.550 -2.846 3.724 1.00 87.06 84 GLY A CA 1
ATOM 611 C C . GLY A 1 84 ? 18.468 -3.419 4.820 1.00 87.06 84 GLY A C 1
ATOM 612 O O . GLY A 1 84 ? 18.590 -2.891 5.928 1.00 87.06 84 GLY A O 1
ATOM 613 N N . GLY A 1 85 ? 19.140 -4.535 4.514 1.00 86.12 85 GLY A N 1
ATOM 614 C CA . GLY A 1 85 ? 20.147 -5.151 5.393 1.00 86.12 85 GLY A CA 1
ATOM 615 C C . GLY A 1 85 ? 19.584 -5.741 6.695 1.00 86.12 85 GLY A C 1
ATOM 616 O O . GLY A 1 85 ? 18.714 -6.604 6.659 1.00 86.12 85 GLY A O 1
ATOM 617 N N . ASP A 1 86 ? 20.115 -5.306 7.845 1.00 84.75 86 ASP A N 1
ATOM 618 C CA . ASP A 1 86 ? 19.686 -5.730 9.193 1.00 84.75 86 ASP A CA 1
ATOM 619 C C . ASP A 1 86 ? 18.579 -4.818 9.775 1.00 84.75 86 ASP A C 1
ATOM 621 O O . ASP A 1 86 ? 18.500 -4.626 10.990 1.00 84.75 86 ASP A O 1
ATOM 625 N N . GLY A 1 87 ? 17.783 -4.171 8.917 1.00 84.06 87 GLY A N 1
ATOM 626 C CA . GLY A 1 87 ? 16.676 -3.313 9.339 1.00 84.06 87 GLY A CA 1
ATOM 627 C C . GLY A 1 87 ? 15.547 -4.081 10.038 1.00 84.06 87 GLY A C 1
ATOM 628 O O . GLY A 1 87 ? 15.504 -5.310 10.047 1.00 84.06 87 GLY A O 1
ATOM 629 N N . GLU A 1 88 ? 14.588 -3.340 10.587 1.00 89.12 88 GLU A N 1
ATOM 630 C CA . GLU A 1 88 ? 13.355 -3.914 11.132 1.00 89.12 88 GLU A CA 1
ATOM 631 C C . GLU A 1 88 ? 12.224 -3.831 10.093 1.00 89.12 88 GLU A C 1
ATOM 633 O O . GLU A 1 88 ? 12.242 -2.935 9.239 1.00 89.12 88 GLU A O 1
ATOM 638 N N . PRO A 1 89 ? 11.220 -4.725 10.151 1.00 88.56 89 PRO A N 1
ATOM 639 C CA . PRO A 1 89 ? 10.026 -4.602 9.324 1.00 88.56 89 PRO A CA 1
ATOM 640 C C . PRO A 1 89 ? 9.326 -3.258 9.535 1.00 88.56 89 PRO A C 1
ATOM 642 O O . PRO A 1 89 ? 9.286 -2.740 10.655 1.00 88.56 89 PRO A O 1
ATOM 645 N N . LEU A 1 90 ? 8.730 -2.709 8.472 1.00 87.62 90 LEU A N 1
ATOM 646 C CA . LEU A 1 90 ? 7.899 -1.516 8.608 1.00 87.62 90 LEU A CA 1
ATOM 647 C C . LEU A 1 90 ? 6.704 -1.836 9.514 1.00 87.62 90 LEU A C 1
ATOM 649 O O . LEU A 1 90 ? 5.959 -2.785 9.276 1.00 87.62 90 LEU A O 1
ATOM 653 N N . SER A 1 91 ? 6.525 -1.024 10.551 1.00 89.81 91 SER A N 1
ATOM 654 C CA . SER A 1 91 ? 5.405 -1.116 11.479 1.00 89.81 91 SER A CA 1
ATOM 655 C C . SER A 1 91 ? 4.857 0.283 11.714 1.00 89.81 91 SER A C 1
ATOM 657 O O . SER A 1 91 ? 5.539 1.135 12.283 1.00 89.81 91 SER A O 1
ATOM 659 N N . ILE A 1 92 ? 3.628 0.504 11.260 1.00 87.88 92 ILE A N 1
ATOM 660 C CA . ILE A 1 92 ? 2.862 1.720 11.516 1.00 87.88 92 ILE A CA 1
ATOM 661 C C . ILE A 1 92 ? 1.882 1.386 12.636 1.00 87.88 92 ILE A C 1
ATOM 663 O O . ILE A 1 92 ? 1.147 0.403 12.552 1.00 87.88 92 ILE A O 1
ATOM 667 N N . GLN A 1 93 ? 1.925 2.160 13.716 1.00 89.31 93 GLN A N 1
ATOM 668 C CA . GLN A 1 93 ? 1.095 1.944 14.896 1.00 89.31 93 GLN A CA 1
ATOM 669 C C . GLN A 1 93 ? 0.284 3.198 15.157 1.00 89.31 93 GLN A C 1
ATOM 671 O O . GLN A 1 93 ? 0.822 4.185 15.652 1.00 89.31 93 GLN A O 1
ATOM 676 N N . VAL A 1 94 ? -1.009 3.110 14.867 1.00 88.38 94 VAL A N 1
ATOM 677 C CA . VAL A 1 94 ? -1.969 4.165 15.173 1.00 88.38 94 VAL A CA 1
ATOM 678 C C . VAL A 1 94 ? -2.740 3.746 16.412 1.00 88.38 94 VAL A C 1
ATOM 680 O O . VAL A 1 94 ? -3.322 2.662 16.461 1.00 88.38 94 VAL A O 1
ATOM 683 N N . SER A 1 95 ? -2.704 4.576 17.446 1.00 87.31 95 SER A N 1
ATOM 684 C CA . SER A 1 95 ? -3.396 4.318 18.709 1.00 87.31 95 SER A CA 1
ATOM 685 C C . SER A 1 95 ? -4.530 5.307 18.903 1.00 87.31 95 SER A C 1
ATOM 687 O O . SER A 1 95 ? -4.418 6.438 18.450 1.00 87.31 95 SER A O 1
ATOM 689 N N . ASP A 1 96 ? -5.562 4.924 19.657 1.00 86.06 96 ASP A N 1
ATOM 690 C CA . ASP A 1 96 ? -6.652 5.839 20.029 1.00 86.06 96 ASP A CA 1
ATOM 691 C C . ASP A 1 96 ? -7.405 6.399 18.802 1.00 86.06 96 ASP A C 1
ATOM 693 O O . ASP A 1 96 ? -7.784 7.571 18.772 1.00 86.06 96 ASP A O 1
ATOM 697 N N . LEU A 1 97 ? -7.594 5.543 17.789 1.00 87.81 97 LEU A N 1
ATOM 698 C CA . LEU A 1 97 ? -8.340 5.847 16.570 1.00 87.81 97 LEU A CA 1
ATOM 699 C C . LEU A 1 97 ? -9.785 6.219 16.900 1.00 87.81 97 LEU A C 1
ATOM 701 O O . LEU A 1 97 ? -10.499 5.455 17.548 1.00 87.81 97 LEU A O 1
ATOM 705 N N . LYS A 1 98 ? -10.218 7.387 16.429 1.00 86.25 98 LYS A N 1
ATOM 706 C CA . LYS A 1 98 ? -11.581 7.896 16.618 1.00 86.25 98 LYS A CA 1
ATOM 707 C C . LYS A 1 98 ? -12.205 8.359 15.308 1.00 86.25 98 LYS A C 1
ATOM 709 O O . LYS A 1 98 ? -11.492 8.687 14.358 1.00 86.25 98 LYS A O 1
ATOM 714 N N . PRO A 1 99 ? -13.544 8.479 15.257 1.00 89.19 99 PRO A N 1
ATOM 715 C CA . PRO A 1 99 ? -14.206 9.133 14.139 1.00 89.19 99 PRO A CA 1
ATOM 716 C C . PRO A 1 99 ? -13.640 10.540 13.897 1.00 89.19 99 PRO A C 1
ATOM 718 O O . PRO A 1 99 ? -13.705 11.407 14.770 1.00 89.19 99 PRO A O 1
ATOM 721 N N . GLY A 1 100 ? -13.119 10.763 12.690 1.00 89.31 100 GLY A N 1
ATOM 722 C CA . GLY A 1 100 ? -12.477 12.016 12.286 1.00 89.31 100 GLY A CA 1
ATOM 723 C C . GLY A 1 100 ? -10.955 11.934 12.158 1.00 89.31 100 GLY A C 1
ATOM 724 O O . GLY A 1 100 ? -10.388 12.826 11.532 1.00 89.31 100 GLY A O 1
ATOM 725 N N . ASP A 1 101 ? -10.324 10.880 12.681 1.00 94.50 101 ASP A N 1
ATOM 726 C CA . ASP A 1 101 ? -8.919 10.581 12.400 1.00 94.50 101 ASP A CA 1
ATOM 727 C C . ASP A 1 101 ? -8.768 10.108 10.947 1.00 94.50 101 ASP A C 1
ATOM 729 O O . ASP A 1 101 ? -9.663 9.469 10.383 1.00 94.50 101 ASP A O 1
ATOM 733 N N . SER A 1 102 ? -7.633 10.427 10.330 1.00 94.06 102 SER A N 1
ATOM 734 C CA . SER A 1 102 ? -7.334 10.033 8.952 1.00 94.06 102 SER A CA 1
ATOM 735 C C . SER A 1 102 ? -5.852 9.746 8.768 1.00 94.06 102 SER A C 1
ATOM 737 O O . SER A 1 102 ? -5.019 10.257 9.512 1.00 94.06 102 SER A O 1
ATOM 739 N N . GLY A 1 103 ? -5.530 8.938 7.766 1.00 93.38 103 GLY A N 1
ATOM 740 C CA . GLY A 1 103 ? -4.162 8.701 7.339 1.00 93.38 103 GLY A CA 1
ATOM 741 C C . GLY A 1 103 ? -4.111 8.404 5.850 1.00 93.38 103 GLY A C 1
ATOM 742 O O . GLY A 1 103 ? -5.113 8.013 5.251 1.00 93.38 103 GLY A O 1
ATOM 743 N N . GLU A 1 104 ? -2.942 8.618 5.272 1.00 93.31 104 GLU A N 1
ATOM 744 C CA . GLU A 1 104 ? -2.647 8.399 3.863 1.00 93.31 104 GLU A CA 1
ATOM 745 C C . GLU A 1 104 ? -1.292 7.705 3.765 1.00 93.31 104 GLU A C 1
ATOM 747 O O . GLU A 1 104 ? -0.358 8.049 4.492 1.00 93.31 104 GLU A O 1
ATOM 752 N N . GLY A 1 105 ? -1.206 6.694 2.905 1.00 93.56 105 GLY A N 1
ATOM 753 C CA . GLY A 1 105 ? 0.023 5.966 2.633 1.00 93.56 105 GLY A CA 1
ATOM 754 C C . GLY A 1 105 ? 0.231 5.854 1.135 1.00 93.56 105 GLY A C 1
ATOM 755 O O . GLY A 1 105 ? -0.652 5.375 0.435 1.00 93.56 105 GLY A O 1
ATOM 756 N N . GLU A 1 106 ? 1.403 6.259 0.675 1.00 94.56 106 GLU A N 1
ATOM 757 C CA . GLU A 1 106 ? 1.875 6.126 -0.690 1.00 94.56 106 GLU A CA 1
ATOM 758 C C . GLU A 1 106 ? 2.991 5.081 -0.747 1.00 94.56 106 GLU A C 1
ATOM 760 O O . GLU A 1 106 ? 3.970 5.128 0.005 1.00 94.56 106 GLU A O 1
ATOM 765 N N . PHE A 1 107 ? 2.840 4.141 -1.675 1.00 94.88 107 PHE A N 1
ATOM 766 C CA . PHE A 1 107 ? 3.791 3.082 -1.964 1.00 94.88 107 PHE A CA 1
ATOM 767 C C . PHE A 1 107 ? 4.233 3.187 -3.423 1.00 94.88 107 PHE A C 1
ATOM 769 O O . PHE A 1 107 ? 3.503 2.802 -4.339 1.00 94.88 107 PHE A O 1
ATOM 776 N N . CYS A 1 108 ? 5.450 3.679 -3.636 1.00 95.00 108 CYS A N 1
ATOM 777 C CA . CYS A 1 108 ? 6.062 3.781 -4.958 1.00 95.00 108 CYS A CA 1
ATOM 778 C C . CYS A 1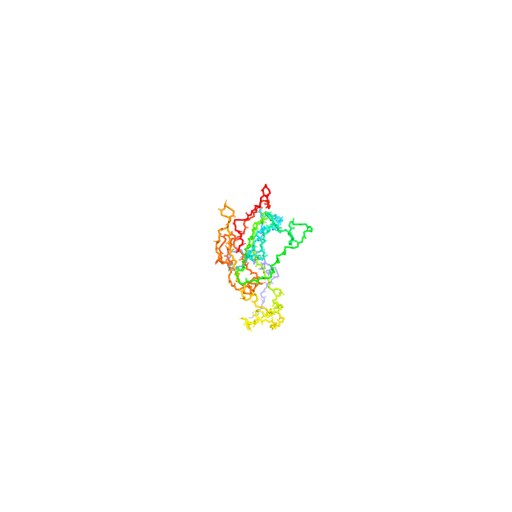 108 ? 7.123 2.702 -5.160 1.00 95.00 108 CYS A C 1
ATOM 780 O O . CYS A 1 108 ? 7.831 2.319 -4.230 1.00 95.00 108 CYS A O 1
ATOM 782 N N . PHE A 1 109 ? 7.272 2.217 -6.390 1.00 94.62 109 PHE A N 1
ATOM 783 C CA . PHE A 1 109 ? 8.078 1.029 -6.668 1.00 94.62 109 PHE A CA 1
ATOM 784 C C . PHE A 1 109 ? 9.313 1.369 -7.493 1.00 94.62 109 PHE A C 1
ATOM 786 O O . PHE A 1 109 ? 9.197 1.979 -8.551 1.00 94.62 109 PHE A O 1
ATOM 793 N N . SER A 1 110 ? 10.482 0.893 -7.076 1.00 95.00 110 SER A N 1
ATOM 794 C CA . SER A 1 110 ? 11.647 0.776 -7.957 1.00 95.00 110 SER A CA 1
ATOM 795 C C . SER A 1 110 ? 11.899 -0.696 -8.226 1.00 95.00 110 SER A C 1
ATOM 797 O O . SER A 1 110 ? 12.358 -1.426 -7.349 1.00 95.00 110 SER A O 1
ATOM 799 N N . ILE A 1 111 ? 11.580 -1.131 -9.442 1.00 93.50 111 ILE A N 1
ATOM 800 C CA . ILE A 1 111 ? 11.836 -2.494 -9.904 1.00 93.50 111 ILE A CA 1
ATOM 801 C C . ILE A 1 111 ? 13.139 -2.455 -10.684 1.00 93.50 111 ILE A C 1
ATOM 803 O O . ILE A 1 111 ? 13.181 -1.904 -11.780 1.00 93.50 111 ILE A O 1
ATOM 807 N N . VAL A 1 112 ? 14.223 -2.966 -10.118 1.00 91.62 112 VAL A N 1
ATOM 808 C CA . VAL A 1 112 ? 15.538 -2.837 -10.746 1.00 91.62 112 VAL A CA 1
ATOM 809 C C . VAL A 1 112 ? 15.676 -3.843 -11.891 1.00 91.62 112 VAL A C 1
ATOM 811 O O . VAL A 1 112 ? 15.267 -5.000 -11.785 1.00 91.62 112 VAL A O 1
ATOM 814 N N . ASP A 1 113 ? 16.245 -3.369 -12.998 1.00 87.00 113 ASP A N 1
ATOM 815 C CA . ASP A 1 113 ? 16.599 -4.094 -14.224 1.00 87.00 113 ASP A CA 1
ATOM 816 C C . ASP A 1 113 ? 15.438 -4.597 -15.089 1.00 87.00 113 ASP A C 1
ATOM 818 O O . ASP A 1 113 ? 15.407 -4.325 -16.293 1.00 87.00 113 ASP A O 1
ATOM 822 N N . ASN A 1 114 ? 14.506 -5.364 -14.526 1.00 87.00 114 ASN A N 1
ATOM 823 C CA . ASN A 1 114 ? 13.525 -6.118 -15.304 1.00 87.00 114 ASN A CA 1
ATOM 824 C C . ASN A 1 114 ? 12.102 -5.615 -15.060 1.00 87.00 114 ASN A C 1
ATOM 826 O O . ASN A 1 114 ? 11.701 -5.498 -13.906 1.00 87.00 114 ASN A O 1
ATOM 830 N N . PRO A 1 115 ? 11.287 -5.412 -16.112 1.00 90.44 115 PRO A N 1
ATOM 831 C CA . PRO A 1 115 ? 9.863 -5.182 -15.929 1.00 90.44 115 PRO A CA 1
ATOM 832 C C . PRO A 1 115 ? 9.216 -6.332 -15.156 1.00 90.44 115 PRO A C 1
ATOM 834 O O . PRO A 1 115 ? 9.542 -7.503 -15.388 1.00 90.44 115 PRO A O 1
ATOM 837 N N . ALA A 1 116 ? 8.266 -6.020 -14.276 1.00 90.69 116 ALA A N 1
ATOM 838 C CA . ALA A 1 116 ? 7.610 -7.036 -13.463 1.00 90.69 116 ALA A CA 1
ATOM 839 C C . ALA A 1 116 ? 6.103 -6.821 -13.319 1.00 90.69 116 ALA A C 1
ATOM 841 O O . ALA A 1 116 ? 5.572 -5.711 -13.359 1.00 90.69 116 ALA A O 1
ATOM 842 N N . TYR A 1 117 ? 5.410 -7.940 -13.130 1.00 92.06 117 TYR A N 1
ATOM 843 C CA . TYR A 1 117 ? 4.019 -7.960 -12.705 1.00 92.06 117 TYR A CA 1
ATOM 844 C C . TYR A 1 117 ? 3.974 -7.988 -11.184 1.00 92.06 117 TYR A C 1
ATOM 846 O O . TYR A 1 117 ? 4.561 -8.878 -10.571 1.00 92.06 117 TYR A O 1
ATOM 854 N N . MET A 1 118 ? 3.258 -7.038 -10.590 1.00 91.75 118 MET A N 1
ATOM 855 C CA . MET A 1 118 ? 3.140 -6.920 -9.139 1.00 91.75 118 MET A CA 1
ATOM 856 C C . MET A 1 118 ? 1.733 -7.268 -8.682 1.00 91.75 118 MET A C 1
ATOM 858 O O . MET A 1 118 ? 0.756 -6.902 -9.336 1.00 91.75 118 MET A O 1
ATOM 862 N N . TRP A 1 119 ? 1.641 -7.966 -7.553 1.00 91.50 119 TRP A N 1
ATOM 863 C CA . TRP A 1 119 ? 0.395 -8.264 -6.856 1.00 91.50 119 TRP A CA 1
ATOM 864 C C . TRP A 1 119 ? 0.487 -7.691 -5.446 1.00 91.50 119 TRP A C 1
ATOM 866 O O . TRP A 1 119 ? 1.472 -7.930 -4.749 1.00 91.50 119 TRP A O 1
ATOM 876 N N . MET A 1 120 ? -0.535 -6.948 -5.036 1.00 93.06 120 MET A N 1
ATOM 877 C CA . MET A 1 120 ? -0.647 -6.419 -3.685 1.00 93.06 120 MET A CA 1
ATOM 878 C C . MET A 1 120 ? -1.438 -7.402 -2.831 1.00 93.06 120 MET A C 1
ATOM 880 O O . MET A 1 120 ? -2.549 -7.778 -3.199 1.00 93.06 120 MET A O 1
ATOM 884 N N . CYS A 1 121 ? -0.875 -7.801 -1.695 1.00 93.81 121 CYS A N 1
ATOM 885 C CA . CYS A 1 121 ? -1.520 -8.695 -0.741 1.00 93.81 121 CYS A CA 1
ATOM 886 C C . CYS A 1 121 ? -1.649 -8.015 0.622 1.00 93.81 121 CYS A C 1
ATOM 888 O O . CYS A 1 121 ? -0.843 -7.159 0.978 1.00 93.81 121 CYS A O 1
ATOM 890 N N . GLY A 1 122 ? -2.638 -8.441 1.397 1.00 92.12 122 GLY A N 1
ATOM 891 C CA . GLY A 1 122 ? -2.944 -7.900 2.715 1.00 92.12 122 GLY A CA 1
ATOM 892 C C . GLY A 1 122 ? -3.805 -8.881 3.494 1.00 92.12 122 GLY A C 1
ATOM 893 O O . GLY A 1 122 ? -4.471 -9.729 2.906 1.00 92.12 122 GLY A O 1
ATOM 894 N N . GLU A 1 123 ? -3.757 -8.808 4.817 1.00 93.00 123 GLU A N 1
ATOM 895 C CA . GLU A 1 123 ? -4.510 -9.703 5.689 1.00 93.00 123 GLU A CA 1
ATOM 896 C C . GLU A 1 123 ? -4.842 -8.993 7.001 1.00 93.00 123 GLU A C 1
ATOM 898 O O . GLU A 1 123 ? -3.982 -8.364 7.619 1.00 93.00 123 GLU A O 1
ATOM 903 N N . LEU A 1 124 ? -6.088 -9.145 7.452 1.00 92.69 124 LEU A N 1
ATOM 904 C CA . LEU A 1 124 ? -6.493 -8.762 8.798 1.00 92.69 124 LEU A CA 1
ATOM 905 C C . LEU A 1 124 ? -6.107 -9.890 9.762 1.00 92.69 124 LEU A C 1
ATOM 907 O O . LEU A 1 124 ? -6.712 -10.960 9.751 1.00 92.69 124 LEU A O 1
ATOM 911 N N . THR A 1 125 ? -5.076 -9.660 10.573 1.00 91.69 125 THR A N 1
ATOM 912 C CA . THR A 1 125 ? -4.497 -10.699 11.448 1.00 91.69 125 THR A CA 1
ATOM 913 C C . THR A 1 125 ? -5.149 -10.773 12.828 1.00 91.69 125 THR A C 1
ATOM 915 O O . THR A 1 125 ? -5.118 -11.826 13.463 1.00 91.69 125 THR A O 1
ATOM 918 N N . ALA A 1 126 ? -5.747 -9.672 13.282 1.00 91.12 126 ALA A N 1
ATOM 919 C CA . ALA A 1 126 ? -6.505 -9.567 14.520 1.00 91.12 126 ALA A CA 1
ATOM 920 C C . ALA A 1 126 ? -7.580 -8.484 14.369 1.00 91.12 126 ALA A C 1
ATOM 922 O O . ALA A 1 126 ? -7.406 -7.537 13.602 1.00 91.12 126 ALA A O 1
ATOM 923 N N . ASN A 1 127 ? -8.680 -8.634 15.101 1.00 91.12 127 ASN A N 1
ATOM 924 C CA . ASN A 1 127 ? -9.788 -7.680 15.127 1.00 91.12 127 ASN A CA 1
ATOM 925 C C . ASN A 1 127 ? -10.469 -7.740 16.497 1.00 91.12 127 ASN A C 1
ATOM 927 O O . ASN A 1 127 ? -11.648 -8.052 16.604 1.00 91.12 127 ASN A O 1
ATOM 931 N N . ASP A 1 128 ? -9.685 -7.594 17.559 1.00 89.12 128 ASP A N 1
ATOM 932 C CA . ASP A 1 128 ? -10.190 -7.669 18.928 1.00 89.12 128 ASP A CA 1
ATOM 933 C C . ASP A 1 128 ? -10.650 -6.291 19.404 1.00 89.12 128 ASP A C 1
ATOM 935 O O . ASP A 1 128 ? -9.993 -5.287 19.123 1.00 89.12 128 ASP A O 1
ATOM 939 N N . GLU A 1 129 ? -11.743 -6.254 20.165 1.00 85.19 129 GLU A N 1
ATOM 940 C CA . GLU A 1 129 ? -12.165 -5.050 20.879 1.00 85.19 129 GLU A CA 1
ATOM 941 C C . GLU A 1 129 ? -11.522 -5.006 22.269 1.00 85.19 129 GLU A C 1
ATOM 943 O O . GLU A 1 129 ? -11.479 -6.015 22.977 1.00 85.19 129 GLU A O 1
ATOM 948 N N . ASN A 1 130 ? -11.046 -3.836 22.696 1.00 80.44 130 ASN A N 1
ATOM 949 C CA . ASN A 1 130 ? -10.359 -3.679 23.984 1.00 80.44 130 ASN A CA 1
ATOM 950 C C . ASN A 1 130 ? -11.280 -3.166 25.103 1.00 80.44 130 ASN A C 1
ATOM 952 O O . ASN A 1 130 ? -10.806 -2.690 26.143 1.00 80.44 130 ASN A O 1
ATOM 956 N N . GLY A 1 131 ? -12.591 -3.324 24.926 1.00 78.25 131 GLY A N 1
ATOM 957 C CA . GLY A 1 131 ? -13.608 -2.806 25.827 1.00 78.25 131 GLY A CA 1
ATOM 958 C C . GLY A 1 131 ? -13.969 -1.357 25.516 1.00 78.25 131 GLY A C 1
ATOM 959 O O . GLY A 1 131 ? -13.311 -0.677 24.742 1.00 78.25 131 GLY A O 1
ATOM 960 N N . GLN A 1 132 ? -14.999 -0.864 26.193 1.00 77.19 132 GLN A N 1
ATOM 961 C CA . GLN A 1 132 ? -15.454 0.521 26.083 1.00 77.19 132 GLN A CA 1
ATOM 962 C C . GLN A 1 132 ? -15.255 1.252 27.413 1.00 77.19 132 GLN A C 1
ATOM 964 O O . GLN A 1 132 ? -15.360 0.660 28.497 1.00 77.19 132 GLN A O 1
ATOM 969 N N . THR A 1 133 ? -14.978 2.549 27.356 1.00 78.00 133 THR A N 1
ATOM 970 C CA . THR A 1 133 ? -14.977 3.400 28.548 1.00 78.00 133 THR A CA 1
ATOM 971 C C . THR A 1 133 ? -16.410 3.733 28.984 1.00 78.00 133 THR A C 1
ATOM 973 O O . THR A 1 133 ? -17.353 3.627 28.206 1.00 78.00 133 THR A O 1
ATOM 976 N N . GLU A 1 134 ? -16.610 4.128 30.248 1.00 77.88 134 GLU A N 1
ATOM 977 C CA . GLU A 1 134 ? -17.960 4.456 30.747 1.00 77.88 134 GLU A CA 1
ATOM 978 C C . GLU A 1 134 ? -18.663 5.579 29.951 1.00 77.88 134 GLU A C 1
ATOM 980 O O . GLU A 1 134 ? -19.832 5.398 29.616 1.00 77.88 134 GLU A O 1
ATOM 985 N N . PRO A 1 135 ? -17.968 6.658 29.530 1.00 78.25 135 PRO A N 1
ATOM 986 C CA . PRO A 1 135 ? -18.556 7.659 28.641 1.00 78.25 135 PRO A CA 1
ATOM 987 C C . PRO A 1 135 ? -18.995 7.095 27.286 1.00 78.25 135 PRO A C 1
ATOM 989 O O . PRO A 1 135 ? -20.011 7.527 26.758 1.00 78.25 135 PRO A O 1
ATOM 992 N N . GLU A 1 136 ? -18.259 6.131 26.727 1.00 76.06 136 GLU A N 1
ATOM 993 C CA . GLU A 1 136 ? -18.640 5.476 25.470 1.00 76.06 136 GLU A CA 1
ATOM 994 C C . GLU A 1 136 ? -19.847 4.565 25.679 1.00 76.06 136 GLU A C 1
ATOM 996 O O . GLU A 1 136 ? -20.732 4.548 24.843 1.00 76.06 136 GLU A O 1
ATOM 1001 N N . SER A 1 137 ? -19.958 3.877 26.820 1.00 79.38 137 SER A N 1
ATOM 1002 C CA . SER A 1 137 ? -21.125 3.027 27.106 1.00 79.38 137 SER A CA 1
ATOM 1003 C C . SER A 1 137 ? -22.449 3.766 27.288 1.00 79.38 137 SER A C 1
ATOM 1005 O O . SER A 1 137 ? -23.506 3.153 27.151 1.00 79.38 137 SER A O 1
ATOM 1007 N N . ASP A 1 138 ? -22.406 5.064 27.593 1.00 79.12 138 ASP A N 1
ATOM 1008 C CA . ASP A 1 138 ? -23.605 5.898 27.706 1.00 79.12 138 ASP A CA 1
ATOM 1009 C C . ASP A 1 138 ? -24.150 6.339 26.333 1.00 79.12 138 ASP A C 1
ATOM 1011 O O . ASP A 1 138 ? -25.347 6.616 26.213 1.00 79.12 138 ASP A O 1
ATOM 1015 N N . ASP A 1 139 ? -23.290 6.390 25.310 1.00 78.56 139 ASP A N 1
ATOM 1016 C CA . ASP A 1 139 ? -23.619 6.874 23.963 1.00 78.56 139 ASP A CA 1
ATOM 1017 C C . ASP A 1 139 ? -23.583 5.762 22.888 1.00 78.56 139 ASP A C 1
ATOM 1019 O O . ASP A 1 139 ? -24.234 5.894 21.848 1.00 78.56 139 ASP A O 1
ATOM 1023 N N . ASP A 1 140 ? -22.881 4.655 23.148 1.00 73.12 140 ASP A N 1
ATOM 1024 C CA . ASP A 1 140 ? -22.652 3.528 22.245 1.00 73.12 140 ASP A CA 1
ATOM 1025 C C . ASP A 1 140 ? -23.017 2.183 22.911 1.00 73.12 140 ASP A C 1
ATOM 1027 O O . ASP A 1 140 ? -22.303 1.642 23.763 1.00 73.12 140 ASP A O 1
ATOM 1031 N N . GLU A 1 141 ? -24.160 1.625 22.496 1.00 71.19 141 GLU A N 1
ATOM 1032 C CA . GLU A 1 141 ? -24.642 0.304 22.928 1.00 71.19 141 GLU A CA 1
ATOM 1033 C C . GLU A 1 141 ? -24.029 -0.863 22.120 1.00 71.19 141 GLU A C 1
ATOM 1035 O O . GLU A 1 141 ? -24.293 -2.026 22.438 1.00 71.19 141 GLU A O 1
ATOM 1040 N N . THR A 1 142 ? -23.270 -0.567 21.058 1.00 69.06 142 THR A N 1
ATOM 1041 C CA . THR A 1 142 ? -22.564 -1.539 20.206 1.00 69.06 142 THR A CA 1
ATOM 1042 C C . THR A 1 142 ? -21.132 -1.826 20.662 1.00 69.06 142 THR A C 1
ATOM 1044 O O . THR A 1 142 ? -20.622 -2.899 20.341 1.00 69.06 142 THR A O 1
ATOM 1047 N N . GLY A 1 143 ? -20.545 -0.950 21.482 1.00 66.31 143 GLY A N 1
ATOM 1048 C CA . GLY A 1 143 ? -19.247 -1.167 22.124 1.00 66.31 143 GLY A CA 1
ATOM 1049 C C . GLY A 1 143 ? -19.233 -2.280 23.188 1.00 66.31 143 GLY A C 1
ATOM 1050 O O . GLY A 1 143 ? -20.253 -2.888 23.526 1.00 66.31 143 GLY A O 1
ATOM 1051 N N . GLY A 1 144 ? -18.046 -2.550 23.745 1.00 75.12 144 GLY A N 1
ATOM 1052 C CA . GLY A 1 144 ? -17.844 -3.514 24.837 1.00 75.12 144 GLY A CA 1
ATOM 1053 C C . GLY A 1 144 ? -16.799 -4.569 24.502 1.00 75.12 144 GLY A C 1
ATOM 1054 O O . GLY A 1 144 ? -15.798 -4.252 23.893 1.00 75.12 144 GLY A O 1
ATOM 1055 N N . ASP A 1 145 ? -16.989 -5.815 24.932 1.00 76.69 145 ASP A N 1
ATOM 1056 C CA . ASP A 1 145 ? -16.195 -6.957 24.451 1.00 76.69 145 ASP A CA 1
ATOM 1057 C C . ASP A 1 145 ? -17.165 -7.935 23.761 1.00 76.69 145 ASP A C 1
ATOM 1059 O O . ASP A 1 145 ? -17.802 -8.754 24.440 1.00 76.69 145 ASP A O 1
ATOM 1063 N N . PRO A 1 146 ? -17.361 -7.818 22.433 1.00 76.56 146 PRO A N 1
ATOM 1064 C CA . PRO A 1 146 ? -18.216 -8.713 21.657 1.00 76.56 146 PRO A CA 1
ATOM 1065 C C . PRO A 1 146 ? -17.624 -10.130 21.524 1.00 76.56 146 PRO A C 1
ATOM 1067 O O . PRO A 1 146 ? -18.295 -11.030 21.006 1.00 76.56 146 PRO A O 1
ATOM 1070 N N . GLY A 1 147 ? -16.410 -10.357 22.035 1.00 79.00 147 GLY A N 1
ATOM 1071 C CA . GLY A 1 147 ? -15.641 -11.586 21.924 1.00 79.00 147 GLY A CA 1
ATOM 1072 C C . GLY A 1 147 ? -14.440 -11.446 20.986 1.00 79.00 147 GLY A C 1
ATOM 1073 O O . GLY A 1 147 ? -14.325 -10.504 20.206 1.00 79.00 147 GLY A O 1
ATOM 1074 N N . GLU A 1 148 ? -13.551 -12.438 21.056 1.00 83.75 148 GLU A N 1
ATOM 1075 C CA . GLU A 1 148 ? -12.317 -12.519 20.262 1.00 83.75 148 GLU A CA 1
ATOM 1076 C C . GLU A 1 148 ? -12.602 -12.406 18.752 1.00 83.75 148 GLU A C 1
ATOM 1078 O O . GLU A 1 148 ? -13.449 -13.128 18.212 1.00 83.75 148 GLU A O 1
ATOM 1083 N N . GLY A 1 149 ? -11.896 -11.499 18.075 1.00 84.31 149 GLY A N 1
ATOM 1084 C CA . GLY A 1 149 ? -12.003 -11.239 16.638 1.00 84.31 149 GLY A CA 1
ATOM 1085 C C . GLY A 1 149 ? -13.272 -10.509 16.176 1.00 84.31 149 GLY A C 1
ATOM 1086 O O . GLY A 1 149 ? -13.494 -10.418 14.967 1.00 84.31 149 GLY A O 1
ATOM 1087 N N . ALA A 1 150 ? -14.112 -10.023 17.095 1.00 85.50 150 ALA A N 1
ATOM 1088 C CA . ALA A 1 150 ? -15.389 -9.373 16.785 1.00 85.50 150 ALA A CA 1
ATOM 1089 C C . ALA A 1 150 ? -15.396 -7.847 17.009 1.00 85.50 150 ALA A C 1
ATOM 1091 O O . ALA A 1 150 ? -16.465 -7.270 17.188 1.00 85.50 150 ALA A O 1
ATOM 1092 N N . GLY A 1 151 ? -14.227 -7.206 17.019 1.00 88.19 151 GLY A N 1
ATOM 1093 C CA . GLY A 1 151 ? -14.076 -5.758 17.148 1.00 88.19 151 GLY A CA 1
ATOM 1094 C C . GLY A 1 151 ? -14.666 -4.982 15.975 1.00 88.19 151 GLY A C 1
ATOM 1095 O O . GLY A 1 151 ? -14.794 -5.492 14.861 1.00 88.19 151 GLY A O 1
ATOM 1096 N N . GLU A 1 152 ? -15.044 -3.736 16.234 1.00 87.50 152 GLU A N 1
ATOM 1097 C CA . GLU A 1 152 ? -15.811 -2.926 15.280 1.00 87.50 152 GLU A CA 1
ATOM 1098 C C . GLU A 1 152 ? -14.936 -2.079 14.352 1.00 87.50 152 GLU A C 1
ATOM 1100 O O . GLU A 1 152 ? -15.383 -1.652 13.287 1.00 87.50 152 GLU A O 1
ATOM 1105 N N . ILE A 1 153 ? -13.668 -1.859 14.713 1.00 89.44 153 ILE A N 1
ATOM 1106 C CA . ILE A 1 153 ? -12.795 -0.930 13.990 1.00 89.44 153 ILE A CA 1
ATOM 1107 C C . ILE A 1 153 ? -12.575 -1.335 12.530 1.00 89.44 153 ILE A C 1
ATOM 1109 O O . ILE A 1 153 ? -12.530 -0.471 11.655 1.00 89.44 153 ILE A O 1
ATOM 1113 N N . ALA A 1 154 ? -12.486 -2.637 12.245 1.00 92.56 154 ALA A N 1
ATOM 1114 C CA . ALA A 1 154 ? -12.300 -3.118 10.883 1.00 92.56 154 ALA A CA 1
ATOM 1115 C C . ALA A 1 154 ? -13.534 -2.879 9.996 1.00 92.56 154 ALA A C 1
ATOM 1117 O O . ALA A 1 154 ? -13.389 -2.719 8.786 1.00 92.56 154 ALA A O 1
ATOM 1118 N N . ASP A 1 155 ? -14.729 -2.812 10.584 1.00 92.44 155 ASP A N 1
ATOM 1119 C CA . ASP A 1 155 ? -15.971 -2.505 9.871 1.00 92.44 155 ASP A CA 1
ATOM 1120 C C . ASP A 1 155 ? -16.252 -0.995 9.810 1.00 92.44 155 ASP A C 1
ATOM 1122 O O . ASP A 1 155 ? -16.907 -0.529 8.878 1.00 92.44 155 ASP A O 1
ATOM 1126 N N . ALA A 1 156 ? -15.754 -0.224 10.781 1.00 91.06 156 ALA A N 1
ATOM 1127 C CA . ALA A 1 156 ? -15.959 1.221 10.870 1.00 91.06 156 ALA A CA 1
ATOM 1128 C C . ALA A 1 156 ? -14.939 2.040 10.058 1.00 91.06 156 ALA A C 1
ATOM 1130 O O . ALA A 1 156 ? -15.261 3.128 9.573 1.00 91.06 156 ALA A O 1
ATOM 1131 N N . MET A 1 157 ? -13.705 1.546 9.920 1.00 93.81 157 MET A N 1
ATOM 1132 C CA . MET A 1 157 ? -12.655 2.223 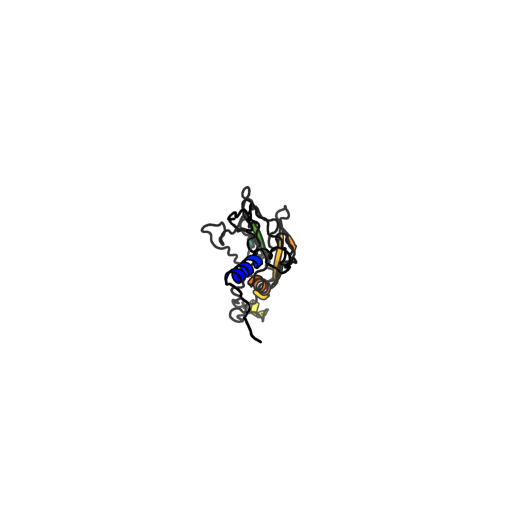9.165 1.00 93.81 157 MET A CA 1
ATOM 1133 C C . MET A 1 157 ? -12.886 2.060 7.666 1.00 93.81 157 MET A C 1
ATOM 1135 O O . MET A 1 157 ? -12.931 0.942 7.162 1.00 93.81 157 MET A O 1
ATOM 1139 N N . GLN A 1 158 ? -12.957 3.177 6.946 1.00 96.31 158 GLN A N 1
ATOM 1140 C CA . GLN A 1 158 ? -13.025 3.177 5.489 1.00 96.31 158 GLN A CA 1
ATOM 1141 C C . GLN A 1 158 ? -11.622 3.248 4.898 1.00 96.31 158 GLN A C 1
ATOM 1143 O O . GLN A 1 158 ? -10.840 4.126 5.256 1.00 96.31 158 GLN A O 1
ATOM 1148 N N . VAL A 1 159 ? -11.333 2.351 3.959 1.00 96.44 159 VAL A N 1
ATOM 1149 C CA . VAL A 1 159 ? -10.062 2.295 3.238 1.00 96.44 159 VAL A CA 1
ATOM 1150 C C . VAL A 1 159 ? -10.347 2.349 1.747 1.00 96.44 159 VAL A C 1
ATOM 1152 O O . VAL A 1 159 ? -11.279 1.721 1.243 1.00 96.44 159 VAL A O 1
ATOM 1155 N N . THR A 1 160 ? -9.551 3.135 1.037 1.00 97.12 160 THR A N 1
ATOM 1156 C CA . THR A 1 160 ? -9.520 3.167 -0.423 1.00 97.12 160 THR A CA 1
ATOM 1157 C C . THR A 1 160 ? -8.082 2.946 -0.842 1.00 97.12 160 THR A C 1
ATOM 1159 O O . THR A 1 160 ? -7.185 3.515 -0.233 1.00 97.12 160 THR A O 1
ATOM 1162 N N . VAL A 1 161 ? -7.895 2.086 -1.834 1.00 96.81 161 VAL A N 1
ATOM 1163 C CA . VAL A 1 161 ? -6.622 1.823 -2.491 1.00 96.81 161 VAL A CA 1
ATOM 1164 C C . VAL A 1 161 ? -6.808 2.200 -3.955 1.00 96.81 161 VAL A C 1
ATOM 1166 O O . VAL A 1 161 ? -7.711 1.682 -4.620 1.00 96.81 161 VAL A O 1
ATOM 1169 N N . SER A 1 162 ? -5.988 3.108 -4.455 1.00 97.38 162 SER A N 1
ATOM 1170 C CA . SER A 1 162 ? -6.023 3.654 -5.809 1.00 97.38 162 SER A CA 1
ATOM 1171 C C . SER A 1 162 ? -4.622 3.721 -6.397 1.00 97.38 162 SER A C 1
ATOM 1173 O O . SER A 1 162 ? -3.622 3.759 -5.689 1.00 97.38 162 SER A O 1
ATOM 1175 N N . TYR A 1 163 ? -4.523 3.786 -7.719 1.00 97.31 163 TYR A N 1
ATOM 1176 C CA . TYR A 1 163 ? -3.274 4.252 -8.311 1.00 97.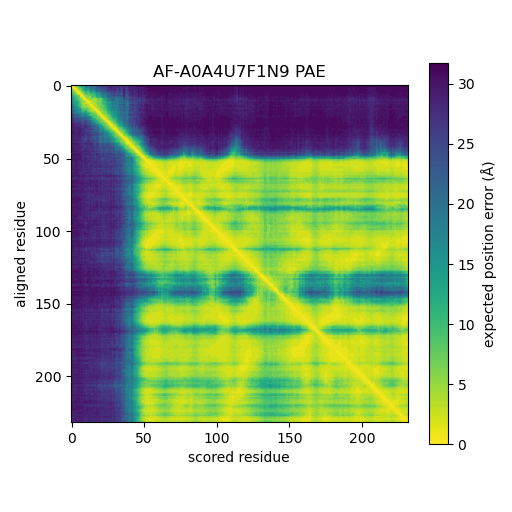31 163 TYR A CA 1
ATOM 1177 C C . TYR A 1 163 ? -3.087 5.737 -8.033 1.00 97.31 163 TYR A C 1
ATOM 1179 O O . TYR A 1 163 ? -4.056 6.489 -7.911 1.00 97.31 163 TYR A O 1
ATOM 1187 N N . CYS A 1 164 ? -1.838 6.168 -7.975 1.00 95.75 164 CYS A N 1
ATOM 1188 C CA . CYS A 1 164 ? -1.488 7.571 -7.866 1.00 95.75 164 CYS A CA 1
ATOM 1189 C C . CYS A 1 164 ? -0.179 7.852 -8.602 1.00 95.75 164 CYS A C 1
ATOM 1191 O O . CYS A 1 164 ? 0.636 6.956 -8.830 1.00 95.75 164 CYS A O 1
ATOM 1193 N N . THR A 1 165 ? -0.008 9.106 -9.008 1.00 93.56 165 THR A N 1
ATOM 1194 C CA . THR A 1 165 ? 1.207 9.600 -9.662 1.00 93.56 165 THR A CA 1
ATOM 1195 C C . THR A 1 165 ? 1.640 10.910 -9.020 1.00 93.56 165 THR A C 1
ATOM 1197 O O . THR A 1 165 ? 0.780 11.747 -8.733 1.00 93.56 165 THR A O 1
ATOM 1200 N N . ASP A 1 166 ? 2.947 11.122 -8.899 1.00 85.50 166 ASP A N 1
ATOM 1201 C CA . ASP A 1 166 ? 3.538 12.382 -8.434 1.00 85.50 166 ASP A CA 1
ATOM 1202 C C . ASP A 1 166 ? 3.070 13.572 -9.303 1.00 85.50 166 ASP A C 1
ATOM 1204 O O . ASP A 1 166 ? 3.058 13.507 -10.539 1.00 85.50 166 ASP A O 1
ATOM 1208 N N . ASP A 1 167 ? 2.638 14.659 -8.658 1.00 82.75 167 ASP A N 1
ATOM 1209 C CA . ASP A 1 167 ? 2.122 15.863 -9.323 1.00 82.75 167 ASP A CA 1
ATOM 1210 C C . ASP A 1 167 ? 3.207 16.891 -9.712 1.00 82.75 167 ASP A C 1
ATOM 1212 O O . ASP A 1 167 ? 2.918 17.880 -10.395 1.00 82.75 167 ASP A O 1
ATOM 1216 N N . GLY A 1 168 ? 4.461 16.648 -9.326 1.00 76.81 168 GLY A N 1
ATOM 1217 C CA . GLY A 1 168 ? 5.631 17.494 -9.547 1.00 76.81 168 GLY A CA 1
ATOM 1218 C C . GLY A 1 168 ? 5.810 18.635 -8.539 1.00 76.81 168 GLY A C 1
ATOM 1219 O O . GLY A 1 168 ? 6.832 19.325 -8.592 1.00 76.81 168 GLY A O 1
ATOM 1220 N N . ASP A 1 169 ? 4.854 18.842 -7.633 1.00 76.31 169 ASP A N 1
ATOM 1221 C CA . ASP A 1 169 ? 4.824 19.899 -6.616 1.00 76.31 169 ASP A CA 1
ATOM 1222 C C . ASP A 1 169 ? 4.828 19.329 -5.176 1.00 76.31 169 ASP A C 1
ATOM 1224 O O . ASP A 1 169 ? 4.665 20.076 -4.203 1.00 76.31 169 ASP A O 1
ATOM 1228 N N . GLY A 1 170 ? 5.095 18.026 -5.032 1.00 68.44 170 GLY A N 1
ATOM 1229 C CA . GLY A 1 170 ? 5.168 17.320 -3.751 1.00 68.44 170 GLY A CA 1
ATOM 1230 C C . GLY A 1 170 ? 3.815 16.825 -3.240 1.00 68.44 170 GLY A C 1
ATOM 1231 O O . GLY A 1 170 ? 3.662 16.642 -2.033 1.00 68.44 170 GLY A O 1
ATOM 1232 N N . GLY A 1 171 ? 2.836 16.670 -4.131 1.00 78.88 171 GLY A N 1
ATOM 1233 C CA . GLY A 1 171 ? 1.577 15.980 -3.882 1.00 78.88 171 GLY A CA 1
ATOM 1234 C C . GLY A 1 171 ? 1.329 14.874 -4.907 1.00 78.88 171 GLY A C 1
ATOM 1235 O O . GLY A 1 171 ? 2.119 14.654 -5.824 1.00 78.88 171 GLY A O 1
ATOM 1236 N N . ASN A 1 172 ? 0.190 14.199 -4.761 1.00 87.44 172 ASN A N 1
ATOM 1237 C CA . ASN A 1 172 ? -0.194 13.081 -5.614 1.00 87.44 172 ASN A CA 1
ATOM 1238 C C . ASN A 1 172 ? -1.495 13.362 -6.360 1.00 87.44 172 ASN A C 1
ATOM 1240 O O . ASN A 1 172 ? -2.458 13.920 -5.823 1.00 87.44 172 ASN A O 1
ATOM 1244 N N . VAL A 1 173 ? -1.545 12.923 -7.615 1.00 92.31 173 VAL A N 1
ATOM 1245 C CA . VAL A 1 173 ? -2.779 12.847 -8.393 1.00 92.31 173 VAL A CA 1
ATOM 1246 C C . VAL A 1 173 ? -3.354 11.449 -8.228 1.00 92.31 173 VAL A C 1
ATOM 1248 O O . VAL A 1 173 ? -2.809 10.483 -8.758 1.00 92.31 173 VAL A O 1
ATOM 1251 N N . VAL A 1 174 ? -4.474 11.346 -7.512 1.00 95.06 174 VAL A N 1
ATOM 1252 C CA . VAL A 1 174 ? -5.219 10.088 -7.374 1.00 95.06 174 VAL A CA 1
ATOM 1253 C C . VAL A 1 174 ? -5.816 9.698 -8.728 1.00 95.06 174 VAL A C 1
ATOM 1255 O O . VAL A 1 174 ? -6.540 10.480 -9.354 1.00 95.06 174 VAL A O 1
ATOM 1258 N N . GLY A 1 175 ? -5.471 8.496 -9.176 1.00 95.44 175 GLY A N 1
ATOM 1259 C CA . GLY A 1 175 ? -5.913 7.868 -10.412 1.00 95.44 175 GLY A CA 1
ATOM 1260 C C . GLY A 1 175 ? -7.093 6.922 -10.199 1.00 95.44 175 GLY A C 1
ATOM 1261 O O . GLY A 1 175 ? -8.022 7.217 -9.445 1.00 95.44 175 GLY A O 1
ATOM 1262 N N . ASP A 1 176 ? -7.076 5.794 -10.910 1.00 96.81 176 ASP A N 1
ATOM 1263 C CA . ASP A 1 176 ? -8.158 4.815 -10.846 1.00 96.81 176 ASP A CA 1
ATOM 1264 C C . ASP A 1 176 ? -8.168 4.069 -9.505 1.00 96.81 176 ASP A C 1
ATOM 1266 O O . ASP A 1 176 ? -7.135 3.616 -9.005 1.00 96.81 176 ASP A O 1
ATOM 1270 N N . GLU A 1 177 ? -9.370 3.883 -8.960 1.00 96.75 177 GLU A N 1
ATOM 1271 C CA . GLU A 1 177 ? -9.600 3.074 -7.766 1.00 96.75 177 GLU A CA 1
ATOM 1272 C C . GLU A 1 177 ? -9.338 1.590 -8.064 1.00 96.75 177 GLU A C 1
ATOM 1274 O O . GLU A 1 177 ? -9.858 1.024 -9.032 1.00 96.75 177 GLU A O 1
ATOM 1279 N N . ILE A 1 178 ? -8.555 0.950 -7.199 1.00 95.62 178 ILE A N 1
ATOM 1280 C CA . ILE A 1 178 ? -8.285 -0.489 -7.226 1.00 95.62 178 ILE A CA 1
ATOM 1281 C C . ILE A 1 178 ? -9.331 -1.208 -6.377 1.00 95.62 178 ILE A C 1
ATOM 1283 O O . ILE A 1 178 ? -9.942 -2.186 -6.817 1.00 95.62 178 ILE A O 1
ATOM 1287 N N . ILE A 1 179 ? -9.525 -0.728 -5.149 1.00 95.94 179 ILE A N 1
ATOM 1288 C CA . ILE A 1 179 ? -10.525 -1.243 -4.225 1.00 95.94 179 ILE A CA 1
ATOM 1289 C C . ILE A 1 179 ? -10.882 -0.207 -3.159 1.00 95.94 179 ILE A C 1
ATOM 1291 O O . ILE A 1 179 ? -10.016 0.486 -2.639 1.00 95.94 179 ILE A O 1
ATOM 1295 N N . SER A 1 180 ? -12.154 -0.152 -2.776 1.00 96.75 180 SER A N 1
ATOM 1296 C CA . SER A 1 180 ? -12.635 0.629 -1.640 1.00 96.75 180 SER A CA 1
ATOM 1297 C C . SER A 1 180 ? -13.640 -0.170 -0.812 1.00 96.75 180 SER A C 1
ATOM 1299 O O . SER A 1 180 ? -14.307 -1.076 -1.320 1.00 96.75 180 SER A O 1
ATOM 1301 N N . GLY A 1 181 ? -13.743 0.149 0.476 1.00 97.50 181 GLY A N 1
ATOM 1302 C CA . GLY A 1 181 ? -14.676 -0.502 1.394 1.00 97.50 181 GLY A CA 1
ATOM 1303 C C . GLY A 1 181 ? -14.318 -0.249 2.850 1.00 97.50 181 GLY A C 1
ATOM 1304 O O . GLY A 1 181 ? -13.538 0.659 3.157 1.00 97.50 181 GLY A O 1
ATOM 1305 N N . SER A 1 182 ? -14.876 -1.059 3.746 1.00 97.06 182 SER A N 1
ATOM 1306 C CA . SER A 1 182 ? -14.342 -1.132 5.106 1.00 97.06 182 SER A CA 1
ATOM 1307 C C . SER A 1 182 ? -12.947 -1.771 5.104 1.00 97.06 182 SER A C 1
ATOM 1309 O O . SER A 1 182 ? -12.582 -2.500 4.174 1.00 97.06 182 SER A O 1
ATOM 1311 N N . LEU A 1 183 ? -12.152 -1.544 6.150 1.00 95.38 183 LEU A N 1
ATOM 1312 C CA . LEU A 1 183 ? -10.856 -2.205 6.326 1.00 95.38 183 LEU A CA 1
ATOM 1313 C C . LEU A 1 183 ? -11.002 -3.734 6.236 1.00 95.38 183 LEU A C 1
ATOM 1315 O O . LEU A 1 183 ? -10.181 -4.389 5.594 1.00 95.38 183 LEU A O 1
ATOM 1319 N N . ALA A 1 184 ? -12.061 -4.301 6.820 1.00 95.25 184 ALA A N 1
ATOM 1320 C CA . ALA A 1 184 ? -12.363 -5.726 6.737 1.00 95.25 184 ALA A CA 1
ATOM 1321 C C . ALA A 1 184 ? -12.584 -6.186 5.285 1.00 95.25 184 ALA A C 1
ATOM 1323 O O . ALA A 1 184 ? -12.024 -7.202 4.867 1.00 95.25 184 ALA A O 1
ATOM 1324 N N . GLU A 1 185 ? -13.361 -5.438 4.497 1.00 95.75 185 GLU A N 1
ATOM 1325 C CA . GLU A 1 185 ? -13.629 -5.749 3.088 1.00 95.75 185 GLU A CA 1
ATOM 1326 C C . GLU A 1 185 ? -12.370 -5.634 2.221 1.00 95.75 185 GLU A C 1
ATOM 1328 O O . GLU A 1 185 ? -12.086 -6.529 1.417 1.00 95.75 185 GLU A O 1
ATOM 1333 N N . VAL A 1 186 ? -11.586 -4.568 2.410 1.00 96.44 186 VAL A N 1
ATOM 1334 C CA . VAL A 1 186 ? -10.343 -4.337 1.665 1.00 96.44 186 VAL A CA 1
ATOM 1335 C C . VAL A 1 186 ? -9.315 -5.422 1.982 1.00 96.44 186 VAL A C 1
ATOM 1337 O O . VAL A 1 186 ? -8.761 -6.027 1.063 1.00 96.44 186 VAL A O 1
ATOM 1340 N N . MET A 1 187 ? -9.100 -5.749 3.261 1.00 96.00 187 MET A N 1
ATOM 1341 C CA . MET A 1 187 ? -8.170 -6.817 3.651 1.00 96.00 187 MET A CA 1
ATOM 1342 C C . MET A 1 187 ? -8.631 -8.192 3.163 1.00 96.00 187 MET A C 1
ATOM 1344 O O . MET A 1 187 ? -7.804 -9.002 2.747 1.00 96.00 187 MET A O 1
ATOM 1348 N N . LEU A 1 188 ? -9.941 -8.459 3.143 1.00 94.25 188 LEU A N 1
ATOM 1349 C CA . LEU A 1 188 ? -10.482 -9.699 2.585 1.00 94.25 188 LEU A CA 1
ATOM 1350 C C . LEU A 1 188 ? -10.188 -9.829 1.085 1.00 94.25 188 LEU A C 1
ATOM 1352 O O . LEU A 1 188 ? -9.842 -10.911 0.611 1.00 94.25 188 LEU A O 1
ATOM 1356 N N . ALA A 1 189 ? -10.315 -8.745 0.327 1.00 92.81 189 ALA A N 1
ATOM 1357 C CA . ALA A 1 189 ? -10.005 -8.757 -1.096 1.00 92.81 189 ALA A CA 1
ATOM 1358 C C . ALA A 1 189 ? -8.498 -8.860 -1.372 1.00 92.81 189 ALA A C 1
ATOM 1360 O O . ALA A 1 189 ? -8.088 -9.582 -2.283 1.00 92.81 189 ALA A O 1
ATOM 1361 N N . LEU A 1 190 ? -7.671 -8.202 -0.556 1.00 95.38 190 LEU A N 1
ATOM 1362 C CA . LEU A 1 190 ? -6.215 -8.295 -0.635 1.00 95.38 190 LEU A CA 1
ATOM 1363 C C . LEU A 1 190 ? -5.674 -9.658 -0.167 1.00 95.38 190 LEU A C 1
ATOM 1365 O O . LEU A 1 190 ? -4.555 -10.013 -0.533 1.00 95.38 190 LEU A O 1
ATOM 1369 N N . GLN A 1 191 ? -6.452 -10.466 0.561 1.00 94.56 191 GLN A N 1
ATOM 1370 C CA . GLN A 1 191 ? -6.017 -11.781 1.056 1.00 94.56 191 GLN A CA 1
ATOM 1371 C C . GLN A 1 191 ? -5.605 -12.740 -0.069 1.00 94.56 191 GLN A C 1
ATOM 1373 O O . GLN A 1 191 ? -4.638 -13.491 0.066 1.00 94.56 191 GLN A O 1
ATOM 1378 N N . ALA A 1 192 ? -6.330 -12.726 -1.190 1.00 87.81 192 ALA A N 1
ATOM 1379 C CA . ALA A 1 192 ? -5.989 -13.523 -2.372 1.00 87.81 192 ALA A CA 1
ATOM 1380 C C . ALA A 1 192 ? -5.002 -12.812 -3.317 1.00 87.81 192 ALA A C 1
ATOM 1382 O O . ALA A 1 192 ? -4.559 -13.409 -4.301 1.00 87.81 192 ALA A O 1
ATOM 1383 N N . GLY A 1 193 ? -4.665 -11.561 -3.005 1.00 90.12 193 GLY A N 1
ATOM 1384 C CA . GLY A 1 193 ? -3.880 -10.666 -3.832 1.00 90.12 193 GLY A CA 1
ATOM 1385 C C . GLY A 1 193 ? -4.714 -9.955 -4.897 1.00 90.12 193 GLY A C 1
ATOM 1386 O O . GLY A 1 193 ? -5.517 -10.570 -5.603 1.00 90.12 193 GLY A O 1
ATOM 1387 N N . VAL A 1 194 ? -4.473 -8.656 -5.059 1.00 92.50 194 VAL A N 1
ATOM 1388 C CA . VAL A 1 194 ? -4.987 -7.862 -6.175 1.00 92.50 194 VAL A CA 1
ATOM 1389 C C . VAL A 1 194 ? -3.844 -7.601 -7.153 1.00 92.50 194 VAL A C 1
ATOM 1391 O O . VAL A 1 194 ? -2.818 -7.031 -6.775 1.00 92.50 194 VAL A O 1
ATOM 1394 N N . PRO A 1 195 ? -3.970 -8.029 -8.418 1.00 93.50 195 PRO A N 1
ATOM 1395 C CA . PRO A 1 195 ? -2.940 -7.767 -9.400 1.00 93.50 195 PRO A CA 1
ATOM 1396 C C . PRO A 1 195 ? -2.947 -6.290 -9.793 1.00 93.50 195 PRO A C 1
ATOM 1398 O O . PRO A 1 195 ? -4.010 -5.738 -10.082 1.00 93.50 195 PRO A O 1
ATOM 1401 N N . LEU A 1 196 ? -1.764 -5.688 -9.868 1.00 94.25 196 LEU A N 1
ATOM 1402 C CA . LEU A 1 196 ? -1.564 -4.293 -10.254 1.00 94.25 196 LEU A CA 1
ATOM 1403 C C . LEU A 1 196 ? -1.310 -4.161 -11.766 1.00 94.25 196 LEU A C 1
ATOM 1405 O O . LEU A 1 196 ? -0.940 -5.138 -12.427 1.00 94.25 196 LEU A O 1
ATOM 1409 N N . SER A 1 197 ? -1.535 -2.966 -12.315 1.00 94.88 197 SER A N 1
ATOM 1410 C CA . SER A 1 197 ? -1.336 -2.599 -13.722 1.00 94.88 197 SER A CA 1
ATOM 1411 C C . SER A 1 197 ? -0.302 -1.486 -13.828 1.00 94.88 197 SER A C 1
ATOM 1413 O O . SER A 1 197 ? -0.459 -0.452 -13.188 1.00 94.88 197 SER A O 1
ATOM 1415 N N . GLY A 1 198 ? 0.740 -1.683 -14.640 1.00 93.31 198 GLY A N 1
ATOM 1416 C CA . GLY A 1 198 ? 1.833 -0.709 -14.767 1.00 93.31 198 GLY A CA 1
ATOM 1417 C C . GLY A 1 198 ? 1.438 0.626 -15.408 1.00 93.31 198 GLY A C 1
ATOM 1418 O O . GLY A 1 198 ? 2.208 1.575 -15.341 1.00 93.31 198 GLY A O 1
ATOM 1419 N N . ASP A 1 199 ? 0.253 0.706 -16.017 1.00 93.94 199 ASP A N 1
ATOM 1420 C CA . ASP A 1 199 ? -0.336 1.927 -16.581 1.00 93.94 199 ASP A CA 1
ATOM 1421 C C . ASP A 1 199 ? -1.417 2.560 -15.690 1.00 93.94 199 ASP A C 1
ATOM 1423 O O . ASP A 1 199 ? -2.022 3.552 -16.089 1.00 93.94 199 ASP A O 1
ATOM 1427 N N . GLY A 1 200 ? -1.674 1.988 -14.509 1.00 94.44 200 GLY A N 1
ATOM 1428 C CA . GLY A 1 200 ? -2.630 2.527 -13.546 1.00 94.44 200 GLY A CA 1
ATOM 1429 C C . GLY A 1 200 ? -4.107 2.304 -13.893 1.00 94.44 200 GLY A C 1
ATOM 1430 O O . GLY A 1 200 ? -4.959 2.953 -13.301 1.00 94.44 200 GLY A O 1
ATOM 1431 N N . ASP A 1 201 ? -4.446 1.405 -14.828 1.00 93.62 201 ASP A N 1
ATOM 1432 C CA . ASP A 1 201 ? -5.848 1.062 -15.132 1.00 93.62 201 ASP A CA 1
ATOM 1433 C C . ASP A 1 201 ? -6.405 0.050 -14.106 1.00 93.62 201 ASP A C 1
ATOM 1435 O O . ASP A 1 201 ? -6.095 -1.151 -14.134 1.00 93.62 201 ASP A O 1
ATOM 1439 N N . GLY A 1 202 ? -7.265 0.529 -13.199 1.00 89.81 202 GLY A N 1
ATOM 1440 C CA . GLY A 1 202 ? -7.936 -0.285 -12.170 1.00 89.81 202 GLY A CA 1
ATOM 1441 C C . GLY A 1 202 ? -8.941 -1.298 -12.732 1.00 89.81 202 GLY A C 1
ATOM 1442 O O . GLY A 1 202 ? -9.218 -2.327 -12.113 1.00 89.81 202 GLY A O 1
ATOM 1443 N N . GLY A 1 203 ? -9.447 -1.061 -13.944 1.00 87.75 203 GLY A N 1
ATOM 1444 C CA . GLY A 1 203 ? -10.389 -1.926 -14.650 1.00 87.75 203 GLY A CA 1
ATOM 1445 C C . GLY A 1 203 ? -9.741 -2.902 -15.635 1.00 87.75 203 GLY A C 1
ATOM 1446 O O . GLY A 1 203 ? -10.457 -3.711 -16.242 1.00 87.75 203 GLY A O 1
ATOM 1447 N N . ALA A 1 204 ? -8.416 -2.852 -15.813 1.00 86.19 204 ALA A N 1
ATOM 1448 C CA . ALA A 1 204 ? -7.720 -3.641 -16.821 1.00 86.19 204 ALA A CA 1
ATOM 1449 C C . ALA A 1 204 ? -7.994 -5.149 -16.653 1.00 86.19 204 ALA A C 1
ATOM 1451 O O . ALA A 1 204 ? -7.959 -5.674 -15.539 1.00 86.19 204 ALA A O 1
ATOM 1452 N N . PRO A 1 205 ? -8.213 -5.920 -17.731 1.00 87.25 205 PRO A N 1
ATOM 1453 C CA . PRO A 1 205 ? -8.279 -7.374 -17.627 1.00 87.25 205 PRO A CA 1
ATOM 1454 C C . PRO A 1 205 ? -6.911 -7.961 -17.239 1.00 87.25 205 PRO A C 1
ATOM 1456 O O . PRO A 1 205 ? -5.867 -7.385 -17.526 1.00 87.25 205 PRO A O 1
ATOM 1459 N N . LEU A 1 206 ? -6.898 -9.169 -16.660 1.00 86.50 206 LEU A N 1
ATOM 1460 C CA . LEU A 1 206 ? -5.642 -9.8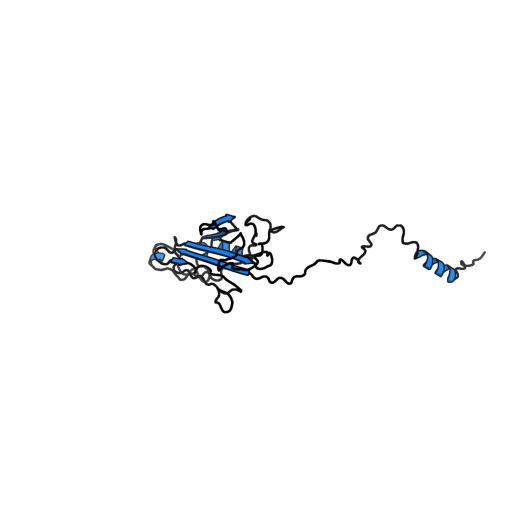91 -16.379 1.00 86.50 206 LEU A CA 1
ATOM 1461 C C . LEU A 1 206 ? -4.854 -10.222 -17.656 1.00 86.50 206 LEU A C 1
ATOM 1463 O O . LEU A 1 206 ? -3.635 -10.368 -17.635 1.00 86.50 206 LEU A O 1
ATOM 1467 N N . ALA A 1 207 ? -5.559 -10.395 -18.774 1.00 88.25 207 ALA A N 1
ATOM 1468 C CA . ALA A 1 207 ? -4.938 -10.691 -20.053 1.00 88.25 207 ALA A CA 1
ATOM 1469 C C . ALA A 1 207 ? -4.349 -9.418 -20.670 1.00 88.25 207 ALA A C 1
ATOM 1471 O O . ALA A 1 207 ? -5.069 -8.444 -20.866 1.00 88.25 207 ALA A O 1
ATOM 1472 N N . ASN A 1 208 ? -3.077 -9.482 -21.072 1.00 86.38 208 ASN A N 1
ATOM 1473 C CA . ASN A 1 208 ? -2.337 -8.368 -21.679 1.00 86.38 208 ASN A CA 1
ATOM 1474 C C . ASN A 1 208 ? -2.226 -7.129 -20.785 1.00 86.38 208 ASN A C 1
ATOM 1476 O O . ASN A 1 208 ? -2.089 -6.021 -21.300 1.00 86.38 208 ASN A O 1
ATOM 1480 N N . ARG A 1 209 ? -2.285 -7.310 -19.465 1.00 89.12 209 ARG A N 1
ATOM 1481 C CA . ARG A 1 209 ? -2.002 -6.221 -18.541 1.00 89.12 209 ARG A CA 1
ATOM 1482 C C . ARG A 1 209 ? -0.550 -5.751 -18.735 1.00 89.12 209 ARG A C 1
ATOM 1484 O O . ARG A 1 209 ? 0.319 -6.613 -18.931 1.00 89.12 209 ARG A O 1
ATOM 1491 N N . PRO A 1 210 ? -0.270 -4.440 -18.740 1.00 92.94 210 PRO A N 1
ATOM 1492 C CA . PRO A 1 210 ? 1.098 -3.948 -18.794 1.00 92.94 210 PRO A CA 1
ATOM 1493 C C . PRO A 1 210 ? 1.844 -4.276 -17.501 1.00 92.94 210 PRO A C 1
ATOM 1495 O O . PRO A 1 210 ? 1.281 -4.229 -16.403 1.00 92.94 210 PRO A O 1
ATOM 1498 N N . ALA A 1 211 ? 3.112 -4.651 -17.655 1.00 93.06 211 ALA A N 1
ATOM 1499 C CA . ALA A 1 211 ? 4.035 -4.761 -16.536 1.00 93.06 211 ALA A CA 1
ATOM 1500 C C . ALA A 1 211 ? 4.430 -3.358 -16.063 1.00 93.06 211 ALA A C 1
ATOM 1502 O O . ALA A 1 211 ? 4.327 -2.392 -16.817 1.00 93.06 211 ALA A O 1
ATOM 1503 N N . PHE A 1 212 ? 4.901 -3.261 -14.828 1.00 93.50 212 PHE A N 1
ATOM 1504 C CA . PHE A 1 212 ? 5.614 -2.074 -14.382 1.00 93.50 212 PHE A CA 1
ATOM 1505 C C . PHE A 1 212 ? 6.997 -2.090 -15.021 1.00 93.50 212 PHE A C 1
ATOM 1507 O O . PHE A 1 212 ? 7.670 -3.125 -15.016 1.00 93.50 212 PHE A O 1
ATOM 1514 N N . GLU A 1 213 ? 7.393 -0.962 -15.599 1.00 91.62 213 GLU A N 1
ATOM 1515 C CA . GLU A 1 213 ? 8.699 -0.821 -16.232 1.00 91.62 213 GLU A CA 1
ATOM 1516 C C . GLU A 1 213 ? 9.814 -0.841 -15.183 1.00 91.62 213 GLU A C 1
ATOM 1518 O O . GLU A 1 213 ? 9.655 -0.353 -14.062 1.00 91.62 213 GLU A O 1
ATOM 1523 N N . GLY A 1 214 ? 10.948 -1.427 -15.561 1.00 89.19 214 GLY A N 1
ATOM 1524 C CA . GLY A 1 214 ? 12.124 -1.468 -14.704 1.00 89.19 214 GLY A CA 1
ATOM 1525 C C . GLY A 1 214 ? 12.888 -0.143 -14.708 1.00 89.19 214 GLY A C 1
ATOM 1526 O O . GLY A 1 214 ? 12.916 0.579 -15.707 1.00 89.19 214 GLY A O 1
ATOM 1527 N N . VAL A 1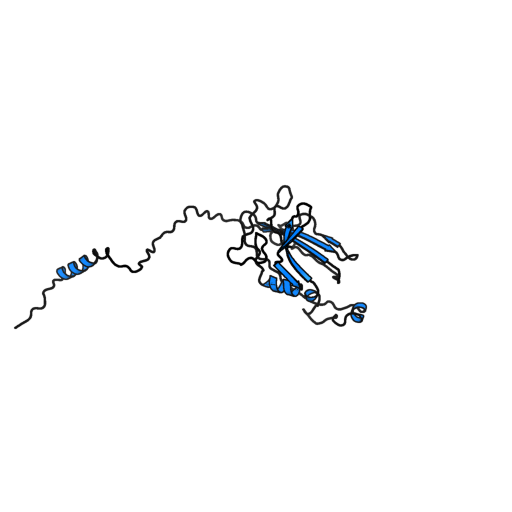 215 ? 13.570 0.141 -13.604 1.00 91.25 215 VAL A N 1
ATOM 1528 C CA . VAL A 1 215 ? 14.528 1.237 -13.453 1.00 91.25 215 VAL A CA 1
ATOM 1529 C C . VAL A 1 215 ? 15.955 0.695 -13.391 1.00 91.25 215 VAL A C 1
ATOM 1531 O O . VAL A 1 215 ? 16.184 -0.470 -13.077 1.00 91.25 215 VAL A O 1
ATOM 1534 N N . THR A 1 216 ? 16.949 1.529 -13.694 1.00 90.75 216 THR A N 1
ATOM 1535 C CA . THR A 1 216 ? 18.362 1.103 -13.680 1.00 90.75 216 THR A CA 1
ATOM 1536 C C . THR A 1 216 ? 18.970 1.016 -12.284 1.00 90.75 216 THR A C 1
ATOM 1538 O O . THR A 1 216 ? 19.960 0.326 -12.085 1.00 90.75 216 THR A O 1
ATOM 1541 N N . GLU A 1 217 ? 18.423 1.769 -11.337 1.00 92.19 217 GLU A N 1
ATOM 1542 C CA . GLU A 1 217 ? 18.856 1.832 -9.943 1.00 92.19 217 GLU A CA 1
ATOM 1543 C C . GLU A 1 217 ? 17.708 2.410 -9.102 1.00 92.19 217 GLU A C 1
ATOM 1545 O O . GLU A 1 217 ? 16.911 3.175 -9.648 1.00 92.19 217 GLU A O 1
ATOM 1550 N N . PRO A 1 218 ? 17.598 2.075 -7.805 1.00 90.56 218 PRO A N 1
ATOM 1551 C CA . PRO A 1 218 ? 16.471 2.502 -6.970 1.00 90.56 218 PRO A CA 1
ATOM 1552 C C . PRO A 1 218 ? 16.519 3.976 -6.545 1.00 90.56 218 PRO A C 1
ATOM 1554 O O . PRO A 1 218 ? 15.493 4.530 -6.153 1.00 90.56 218 PRO A O 1
ATOM 1557 N N . PHE A 1 219 ? 17.685 4.622 -6.640 1.00 93.25 219 PHE A N 1
ATOM 1558 C CA . PHE A 1 219 ? 17.879 6.031 -6.295 1.00 93.25 219 PHE A CA 1
ATOM 1559 C C . PHE A 1 219 ? 18.792 6.717 -7.307 1.00 93.25 219 PHE A C 1
ATOM 1561 O O . PHE A 1 219 ? 19.810 6.154 -7.697 1.00 93.25 219 PHE A O 1
ATOM 1568 N N . VAL A 1 220 ? 18.473 7.960 -7.666 1.00 93.19 220 VAL A N 1
ATOM 1569 C CA . VAL A 1 220 ? 19.341 8.845 -8.454 1.00 93.19 220 VAL A CA 1
ATOM 1570 C C . VAL A 1 220 ? 19.560 10.118 -7.644 1.00 93.19 220 VAL A C 1
ATOM 1572 O O . VAL A 1 220 ? 18.600 10.787 -7.278 1.00 93.19 220 VAL A O 1
ATOM 1575 N N . ASP A 1 221 ? 20.817 10.447 -7.339 1.00 90.31 221 ASP A N 1
ATOM 1576 C CA . ASP A 1 221 ? 21.181 11.610 -6.510 1.00 90.31 221 ASP A CA 1
ATOM 1577 C C . ASP A 1 221 ? 20.430 11.663 -5.155 1.00 90.31 221 ASP A C 1
ATOM 1579 O O . ASP A 1 221 ? 19.956 12.717 -4.735 1.00 90.31 221 ASP A O 1
ATOM 1583 N N . ASP A 1 222 ? 20.320 10.512 -4.475 1.00 86.31 222 ASP A N 1
ATOM 1584 C CA . ASP A 1 222 ? 19.583 10.316 -3.209 1.00 86.31 222 ASP A CA 1
ATOM 1585 C C . ASP A 1 222 ? 18.055 10.543 -3.299 1.00 86.31 222 ASP A C 1
ATOM 1587 O O . ASP A 1 222 ? 17.370 10.588 -2.276 1.00 86.31 222 ASP A O 1
ATOM 1591 N N . VAL A 1 223 ? 17.501 10.647 -4.511 1.00 88.19 223 VAL A N 1
ATOM 1592 C CA . VAL A 1 223 ? 16.056 10.741 -4.767 1.00 88.19 223 VAL A CA 1
ATOM 1593 C C . VAL A 1 223 ? 15.531 9.391 -5.267 1.00 88.19 223 VAL A C 1
ATOM 1595 O O . VAL A 1 223 ? 16.186 8.784 -6.121 1.00 88.19 223 VAL A O 1
ATOM 1598 N N . PRO A 1 224 ? 14.376 8.903 -4.773 1.00 90.88 224 PRO A N 1
ATOM 1599 C CA . PRO A 1 224 ? 13.721 7.709 -5.303 1.00 90.88 224 PRO A CA 1
ATOM 1600 C C . PRO A 1 224 ? 13.592 7.729 -6.831 1.00 90.88 224 PRO A C 1
ATOM 1602 O O . PRO A 1 224 ? 13.083 8.686 -7.411 1.00 90.88 224 PRO A O 1
ATOM 1605 N N . ASN A 1 225 ? 14.047 6.664 -7.488 1.00 92.81 225 ASN A N 1
ATOM 1606 C CA . ASN A 1 225 ? 13.874 6.459 -8.924 1.00 92.81 225 ASN A CA 1
ATOM 1607 C C . ASN A 1 225 ? 12.760 5.437 -9.141 1.00 92.81 225 ASN A C 1
ATOM 1609 O O . ASN A 1 225 ? 12.998 4.229 -9.135 1.00 92.81 225 ASN A O 1
ATOM 1613 N N . ILE A 1 226 ? 11.533 5.929 -9.231 1.00 91.50 226 ILE A N 1
ATOM 1614 C CA . ILE A 1 226 ? 10.314 5.126 -9.139 1.00 91.50 226 ILE A CA 1
ATOM 1615 C C . ILE A 1 226 ? 9.682 4.884 -10.511 1.00 91.50 226 ILE A C 1
ATOM 1617 O O . ILE A 1 226 ? 9.896 5.636 -11.462 1.00 91.50 226 ILE A O 1
ATOM 1621 N N . ALA A 1 227 ? 8.883 3.825 -10.604 1.00 87.88 227 ALA A N 1
ATOM 1622 C CA . ALA A 1 227 ? 7.923 3.655 -11.681 1.00 87.88 227 ALA A CA 1
ATOM 1623 C C . ALA A 1 227 ? 6.916 4.817 -11.678 1.00 87.88 227 ALA A C 1
ATOM 1625 O O . ALA A 1 227 ? 6.660 5.426 -10.644 1.00 87.88 227 ALA A O 1
ATOM 1626 N N . GLU A 1 228 ? 6.323 5.095 -12.841 1.00 87.31 228 GLU A N 1
ATOM 1627 C CA . GLU A 1 228 ? 5.344 6.182 -12.989 1.00 87.31 228 GLU A CA 1
ATOM 1628 C C . GLU A 1 228 ? 4.122 5.996 -12.081 1.00 87.31 228 GLU A C 1
AT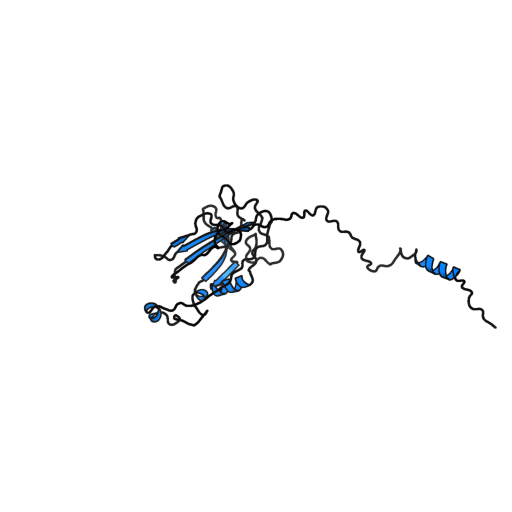OM 1630 O O . GLU A 1 228 ? 3.576 6.974 -11.586 1.00 87.31 228 GLU A O 1
ATOM 1635 N N . GLN A 1 229 ? 3.705 4.746 -11.866 1.00 93.62 229 GLN A N 1
ATOM 1636 C CA . GLN A 1 229 ? 2.534 4.407 -11.064 1.00 93.62 229 GLN A CA 1
ATOM 1637 C C . GLN A 1 229 ? 2.937 3.975 -9.654 1.00 93.62 229 GLN A C 1
ATOM 1639 O O . GLN A 1 229 ? 3.694 3.013 -9.481 1.00 93.62 229 GLN A O 1
ATOM 1644 N N . CYS A 1 230 ? 2.353 4.643 -8.666 1.00 95.31 230 CYS A N 1
ATOM 1645 C CA . CYS A 1 230 ? 2.377 4.273 -7.258 1.00 95.31 230 CYS A CA 1
ATOM 1646 C C . CYS A 1 230 ? 0.997 3.767 -6.820 1.00 95.31 230 CYS A C 1
ATOM 1648 O O . CYS A 1 230 ? 0.023 3.810 -7.581 1.00 95.31 230 CYS A O 1
ATOM 1650 N N . VAL A 1 231 ? 0.924 3.255 -5.594 1.00 96.06 231 VAL A N 1
ATOM 1651 C CA . VAL A 1 231 ? -0.334 2.894 -4.939 1.00 96.06 231 VAL A CA 1
ATOM 1652 C C . VAL A 1 231 ? -0.536 3.785 -3.721 1.00 96.06 231 VAL A C 1
ATOM 1654 O O . VAL A 1 231 ? 0.309 3.818 -2.828 1.00 96.06 231 VAL A O 1
ATOM 1657 N N . CYS A 1 232 ? -1.675 4.458 -3.727 1.00 94.62 232 CYS A N 1
ATOM 1658 C CA . CYS A 1 232 ? -2.318 5.135 -2.618 1.00 94.62 232 CYS A CA 1
ATOM 1659 C C . CYS A 1 232 ? -3.702 4.456 -2.456 1.00 94.62 232 CYS A C 1
ATOM 1661 O O . CYS A 1 232 ? -4.704 5.133 -2.169 1.00 94.62 232 CYS A O 1
#